Protein 3HEB (pdb70)

CATH classification: 3.40.50.2300

Secondary structure (DSSP, 8-state):
-EE-----HHHHHHHHHHHHHTT----B---SSHHHHHHHHH-TTSSSGGGTT-BEEEEE-S-----HHHHHHHHHHSTTTTTS-EEEEES---HHHHHHHHHTT-SEEEEPPSSHHHHHHHHHHHHHHHT----B---/-EE-----HHHHHHHHHHHHHTT----B---SSHHHHHHHHH-TT-SSGGGTT-BEEEEE-S-----HHHHHHHHHHSTTTTTS-EEEEES---HHHHHHHHHTT-SEEEEPPSSHHHHHHHHHHHHHHHT----B---

Radius of gyration: 18.05 Å; Cα contacts (8 Å, |Δi|>4): 580; chains: 2; bounding box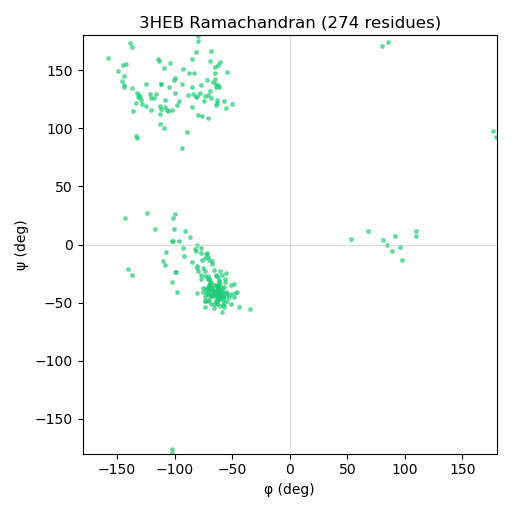: 37×51×36 Å

B-factor: mean 20.27, std 7.54, range [1.27, 57.19]

Nearest PDB structures (foldseek):
  3heb-assembly1_B  TM=1.002E+00  e=4.263E-26  Rhodospirillum rubrum ATCC 11170
  1jlk-assembly1_B  TM=8.636E-01  e=5.261E-10  Synechocystis sp. PCC 6803
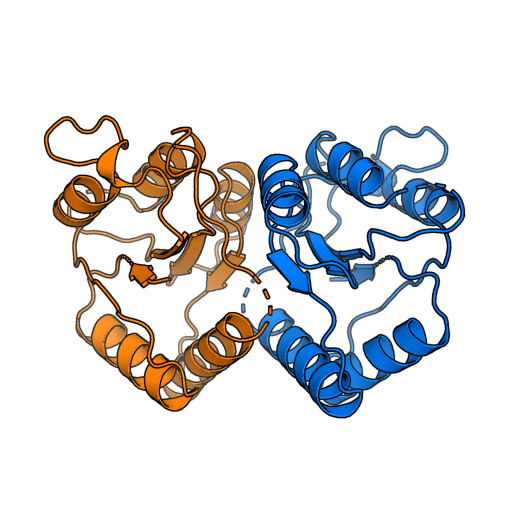  1k68-assembly1_B  TM=8.516E-01  e=4.374E-10  Tolypothrix sp. PCC 7601
  6xvu-assembly2_C  TM=8.036E-01  e=3.636E-10  Deinococcus radiodurans R1 = ATCC 13939 = DSM 20539
  3fgz-assembly2_B  TM=7.606E-01  e=1.354E-05  Escherichia coli K-12

Sequence (278 aa):
VTIVIEDDLGHARLIEKNIRRAGVNNEIIAFTDGTSALNYLFGDDKSGRVSAGRAQLVLLDLNLPDTGIDILKLVKENPHTRRSPVVILTTTDDQREIQRCYDLGANVYITKPVNYENFANAIRQLGLFFSVQVPETEGVTIVIEDDLGHARLIEKNIRRAGVNNEIIAFTDGTSALNYLFGDDKSGRVSAGRAQLVLLDLNLPDTGIDILKLVKENPHTRRSPVVILTTTDDQREIQRCYDLGANVYITKPVNYENFANAIRQLGLFFSVQVPETEG

InterPro domains:
  IPR001789 Signal transduction response regulator, receiver domain [PF00072] (10-132)
  IPR001789 Signal transduction response regulator, receiver domain [PS50110] (9-136)
  IPR001789 Signal transduction response regulator, receiver domain [SM00448] (8-132)
  IPR011006 CheY-like superfamily [SSF52172] (6-135)
  IPR052893 Two-component system response regulator [PTHR44520] (1-146)

Structure (mmCIF, N/CA/C/O backbone):
data_3HEB
#
_entry.id   3HEB
#
_cell.length_a   40.121
_cell.length_b   75.071
_cell.length_c   48.571
_cell.angle_alpha   90.00
_cell.angle_beta   96.41
_cell.angle_gamma   90.00
#
_symmetry.space_group_name_H-M   'P 1 21 1'
#
loop_
_entity.id
_entity.type
_entity.pdbx_description
1 polymer 'Response regulator receiver domain protein (CheY)'
2 non-polymer 'PHOSPHATE ION'
3 water water
#
loop_
_atom_site.group_PDB
_atom_site.id
_atom_site.type_symbol
_atom_site.label_atom_id
_atom_site.label_alt_id
_atom_site.label_comp_id
_atom_site.label_asym_id
_atom_site.label_entity_id
_atom_site.label_seq_id
_atom_site.pdbx_PDB_ins_code
_atom_site.Cartn_x
_atom_site.Cartn_y
_atom_site.Cartn_z
_atom_site.occupancy
_atom_site.B_iso_or_equiv
_atom_site.auth_seq_id
_atom_site.auth_comp_id
_atom_site.auth_asym_id
_atom_site.auth_atom_id
_atom_site.pdbx_PDB_model_num
ATOM 1 N N . VAL A 1 5 ? 11.117 25.180 30.220 1.00 17.60 8 VAL A N 1
ATOM 2 C CA . VAL A 1 5 ? 12.532 25.420 30.642 1.00 16.62 8 VAL A CA 1
ATOM 3 C C . VAL A 1 5 ? 12.982 26.828 30.249 1.00 17.27 8 VAL A C 1
ATOM 4 O O . VAL A 1 5 ? 12.970 27.200 29.074 1.00 18.09 8 VAL A O 1
ATOM 8 N N . THR A 1 6 ? 13.374 27.615 31.241 1.00 17.11 9 THR A N 1
ATOM 9 C CA . THR A 1 6 ? 13.807 28.983 30.996 1.00 17.82 9 THR A CA 1
ATOM 10 C C . THR A 1 6 ? 15.322 29.140 31.096 1.00 17.10 9 THR A C 1
ATOM 11 O O . THR A 1 6 ? 15.955 28.618 32.023 1.00 17.24 9 THR A O 1
ATOM 15 N N . ILE A 1 7 ? 15.902 29.854 30.140 1.00 12.71 10 ILE A N 1
ATOM 16 C CA . ILE A 1 7 ? 17.335 30.115 30.165 1.00 13.11 10 ILE A CA 1
A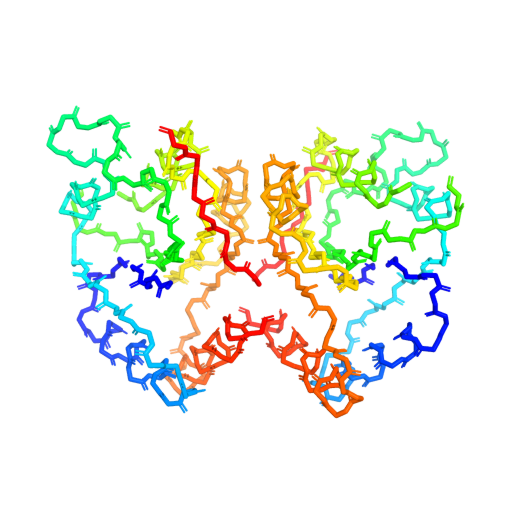TOM 17 C C . ILE A 1 7 ? 17.518 31.504 30.763 1.00 11.88 10 ILE A C 1
ATOM 18 O O . ILE A 1 7 ? 16.981 32.478 30.238 1.00 11.97 10 ILE A O 1
ATOM 23 N N . VAL A 1 8 ? 18.237 31.589 31.879 1.00 10.01 11 VAL A N 1
ATOM 24 C CA . VAL A 1 8 ? 18.477 32.873 32.524 1.00 10.95 11 VAL A CA 1
ATOM 25 C C . VAL A 1 8 ? 19.894 33.323 32.198 1.00 11.86 11 VAL A C 1
ATOM 26 O O . VAL A 1 8 ? 20.860 32.738 32.680 1.00 14.28 11 VAL A O 1
ATOM 38 N N . ILE A 1 10 ? 22.842 35.840 32.615 1.00 14.90 13 ILE A N 1
ATOM 39 C CA . ILE A 1 10 ? 23.396 36.886 33.474 1.00 15.07 13 ILE A CA 1
ATOM 40 C C . ILE A 1 10 ? 24.713 37.372 32.846 1.00 16.68 13 ILE A C 1
ATOM 41 O O . ILE A 1 10 ? 25.794 36.819 33.078 1.00 16.95 13 ILE A O 1
ATOM 46 N N . GLU A 1 11 ? 24.601 38.411 32.033 1.00 18.21 14 GLU A N 1
ATOM 47 C CA . GLU A 1 11 ? 25.740 38.969 31.324 1.00 17.78 14 GLU A CA 1
ATOM 48 C C . GLU A 1 11 ? 25.562 40.482 31.262 1.00 17.98 14 GLU A C 1
ATOM 49 O O . GLU A 1 11 ? 24.471 40.962 30.972 1.00 18.98 14 GLU A O 1
ATOM 55 N N . ASP A 1 12 ? 26.628 41.227 31.540 1.00 19.97 15 ASP A N 1
ATOM 56 C CA . ASP A 1 12 ? 26.577 42.693 31.529 1.00 18.93 15 ASP A CA 1
ATOM 57 C C . ASP A 1 12 ? 27.127 43.284 30.239 1.00 18.96 15 ASP A C 1
ATOM 58 O O . ASP A 1 12 ? 26.803 44.421 29.896 1.00 19.30 15 ASP A O 1
ATOM 63 N N . ASP A 1 13 ? 27.982 42.533 29.546 1.00 18.14 16 ASP A N 1
ATOM 64 C CA . ASP A 1 13 ? 28.542 43.006 28.290 1.00 17.27 16 ASP A CA 1
ATOM 65 C C . ASP A 1 13 ? 27.434 42.857 27.272 1.00 18.41 16 ASP A C 1
ATOM 66 O O . ASP A 1 13 ? 27.055 41.744 26.915 1.00 18.61 16 ASP A O 1
ATOM 71 N N . LEU A 1 14 ? 26.907 43.983 26.811 1.00 17.94 17 LEU A N 1
ATOM 72 C CA . LEU A 1 14 ? 25.816 43.967 25.860 1.00 18.45 17 LEU A CA 1
ATOM 73 C C . LEU A 1 14 ? 26.209 43.351 24.539 1.00 18.36 17 LEU A C 1
ATOM 74 O O . LEU A 1 14 ? 25.370 42.802 23.820 1.00 19.70 17 LEU A O 1
ATOM 79 N N . GLY A 1 15 ? 27.487 43.435 24.213 1.00 17.66 18 GLY A N 1
ATOM 80 C CA . GLY A 1 15 ? 27.916 42.846 22.966 1.00 18.16 18 GLY A CA 1
ATOM 81 C C . GLY A 1 15 ? 27.885 41.331 23.043 1.00 17.91 18 GLY A C 1
ATOM 82 O O . GLY A 1 15 ? 27.440 40.668 22.114 1.00 20.72 18 GLY A O 1
ATOM 83 N N . HIS A 1 16 ? 28.353 40.779 24.157 1.00 17.06 19 HIS A N 1
ATOM 84 C CA . HIS A 1 16 ? 28.352 39.337 24.337 1.00 14.73 19 HIS A CA 1
ATOM 85 C C . HIS A 1 16 ? 26.937 38.843 24.553 1.00 14.93 19 HIS A C 1
ATOM 86 O O . HIS A 1 16 ? 26.563 37.772 24.070 1.00 15.12 19 HIS A O 1
ATOM 93 N N . ALA A 1 17 ? 26.143 39.626 25.272 1.00 13.97 20 ALA A N 1
ATOM 94 C CA . ALA A 1 17 ? 24.769 39.234 25.534 1.00 14.45 20 ALA A CA 1
ATOM 95 C C . ALA A 1 17 ? 23.996 39.035 24.237 1.00 14.39 20 ALA A C 1
ATOM 96 O O . ALA A 1 17 ? 23.210 38.103 24.125 1.00 15.24 20 ALA A O 1
ATOM 98 N N . ARG A 1 18 ? 24.221 39.906 23.258 1.00 15.53 21 ARG A N 1
ATOM 99 C CA . ARG A 1 18 ? 23.522 39.797 21.986 1.00 17.50 21 ARG A CA 1
ATOM 100 C C . ARG A 1 18 ? 24.111 38.686 21.122 1.00 17.80 21 ARG A C 1
ATOM 101 O O . ARG A 1 18 ? 23.417 38.108 20.293 1.00 18.42 21 ARG A O 1
ATOM 109 N N . LEU A 1 19 ? 25.387 38.375 21.321 1.00 17.29 22 LEU A N 1
ATOM 110 C CA . LEU A 1 19 ? 26.019 37.297 20.561 1.00 18.21 22 LEU A CA 1
ATOM 111 C C . LEU A 1 19 ? 25.558 35.933 21.092 1.00 17.76 22 LEU A C 1
ATOM 112 O O . LEU A 1 19 ? 25.297 35.004 20.322 1.00 18.41 22 LEU A O 1
ATOM 117 N N . ILE A 1 20 ? 25.464 35.830 22.415 1.00 15.64 23 ILE A N 1
ATOM 118 C CA . ILE A 1 20 ? 25.041 34.610 23.085 1.00 13.56 23 ILE A CA 1
ATOM 119 C C . ILE A 1 20 ? 23.609 34.271 22.696 1.00 15.45 23 ILE A C 1
ATOM 120 O O . ILE A 1 20 ? 23.302 33.144 22.311 1.00 16.03 23 ILE A O 1
ATOM 125 N N . GLU A 1 21 ? 22.738 35.270 22.782 1.00 16.67 24 GLU A N 1
ATOM 126 C CA . GLU A 1 21 ? 21.334 35.104 22.475 1.00 17.28 24 GLU A CA 1
ATOM 127 C C . GLU A 1 21 ? 21.048 34.665 21.049 1.00 17.74 24 GLU A C 1
ATOM 128 O O . GLU A 1 21 ? 20.240 33.771 20.831 1.00 19.38 24 GLU A O 1
ATOM 134 N N . LYS A 1 22 ? 21.693 35.287 20.071 1.00 18.16 25 LYS A N 1
ATOM 135 C CA . LYS A 1 22 ? 21.412 34.920 18.692 1.00 18.76 25 LYS A CA 1
ATOM 136 C C . LYS A 1 22 ? 22.000 33.584 18.312 1.00 18.25 25 LYS A C 1
ATOM 137 O O . LYS A 1 22 ? 21.485 32.906 17.432 1.00 20.26 25 LYS A O 1
ATOM 143 N N . ASN A 1 23 ? 23.074 33.188 18.975 1.00 17.35 26 ASN A N 1
ATOM 144 C CA . ASN A 1 23 ? 23.662 31.912 18.637 1.00 15.96 26 ASN A CA 1
ATOM 145 C C . ASN A 1 23 ? 22.911 30.772 19.293 1.00 15.43 26 ASN A C 1
ATOM 146 O O . ASN A 1 23 ? 22.982 29.633 18.840 1.00 14.12 26 ASN A O 1
ATOM 151 N N . ILE A 1 24 ? 22.166 31.080 20.346 1.00 14.99 27 ILE A N 1
ATOM 152 C CA . ILE A 1 24 ? 21.373 30.054 20.994 1.00 15.72 27 ILE A CA 1
ATOM 153 C C . ILE A 1 24 ? 20.206 29.770 20.046 1.00 16.86 27 ILE A C 1
ATOM 154 O O . ILE A 1 24 ? 19.783 28.617 19.888 1.00 16.14 27 ILE A O 1
ATOM 159 N N . ARG A 1 25 ? 19.692 30.830 19.423 1.00 15.66 28 ARG A N 1
ATOM 160 C CA . ARG A 1 25 ? 18.585 30.699 18.480 1.00 16.22 28 ARG A CA 1
ATOM 161 C C . ARG A 1 25 ? 19.121 30.009 17.251 1.00 17.52 28 ARG A C 1
ATOM 162 O O . ARG A 1 25 ? 18.441 29.194 16.640 1.00 18.19 28 ARG A O 1
ATOM 170 N N . ARG A 1 26 ? 20.357 30.344 16.899 1.00 19.70 29 ARG A N 1
ATOM 171 C CA . ARG A 1 26 ? 21.010 29.763 15.734 1.00 22.10 29 ARG A CA 1
ATOM 172 C C . ARG A 1 26 ? 21.021 28.245 15.866 1.00 20.89 29 ARG A C 1
ATOM 173 O O . ARG A 1 26 ? 20.940 27.530 14.874 1.00 23.15 29 ARG A O 1
ATOM 181 N N . ALA A 1 27 ? 21.113 27.767 17.101 1.00 18.98 30 ALA A N 1
ATOM 182 C CA . ALA A 1 27 ? 21.154 26.338 17.382 1.00 18.06 30 ALA A CA 1
ATOM 183 C C . ALA A 1 27 ? 19.768 25.693 17.369 1.00 18.11 30 ALA A C 1
ATOM 184 O O . ALA A 1 27 ? 19.635 24.485 17.577 1.00 18.67 30 ALA A O 1
ATOM 186 N N . GLY A 1 28 ? 18.741 26.497 17.122 1.00 17.41 31 GLY A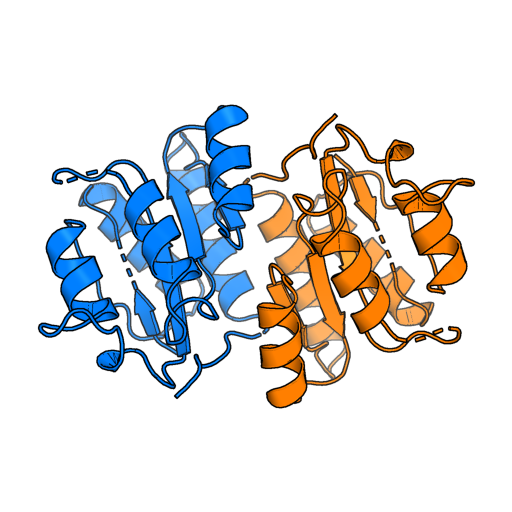 N 1
ATOM 187 C CA . GLY A 1 28 ? 17.391 25.969 17.079 1.00 17.59 31 GLY A CA 1
ATOM 188 C C . GLY A 1 28 ? 16.679 26.012 18.417 1.00 19.45 31 GLY A C 1
ATOM 189 O O . GLY A 1 28 ? 15.580 25.470 18.558 1.00 18.67 31 GLY A O 1
ATOM 190 N N . VAL A 1 29 ? 17.294 26.648 19.410 1.00 19.51 32 VAL A N 1
ATOM 191 C CA . VAL A 1 29 ? 16.676 26.735 20.724 1.00 19.68 32 VAL A CA 1
ATOM 192 C C . VAL A 1 29 ? 15.723 27.915 20.774 1.00 18.79 32 VAL A C 1
ATOM 193 O O . VAL A 1 29 ? 16.135 29.058 20.625 1.00 19.62 32 VAL A O 1
ATOM 197 N N . ASN A 1 30 ? 14.444 27.626 20.998 1.00 19.85 33 ASN A N 1
ATOM 198 C CA . ASN A 1 30 ? 13.411 28.660 21.067 1.00 21.37 33 ASN A CA 1
ATOM 199 C C . ASN A 1 30 ? 12.978 28.992 22.492 1.00 21.17 33 ASN A C 1
ATOM 200 O O . ASN A 1 30 ? 12.074 29.806 22.695 1.00 21.47 33 ASN A O 1
ATOM 205 N N . ASN A 1 31 ? 13.617 28.371 23.479 1.00 20.47 34 ASN A N 1
ATOM 206 C CA . ASN A 1 31 ? 13.273 28.607 24.877 1.00 21.14 34 ASN A CA 1
ATOM 207 C C . ASN A 1 31 ? 13.318 30.077 25.293 1.00 21.88 34 ASN A C 1
ATOM 208 O O . ASN A 1 31 ? 14.103 30.873 24.771 1.00 20.16 34 ASN A O 1
ATOM 213 N N . GLU A 1 32 ? 12.451 30.428 26.238 1.00 22.30 35 GLU A N 1
ATOM 214 C CA . GLU A 1 32 ? 12.399 31.782 26.756 1.00 23.03 35 GLU A CA 1
ATOM 215 C C . GLU A 1 32 ? 13.747 32.085 27.397 1.00 22.74 35 GLU A C 1
ATOM 216 O O . GLU A 1 32 ? 14.307 31.252 28.111 1.00 20.71 35 GLU A O 1
ATOM 222 N N . ILE A 1 33 ? 14.272 33.273 27.122 1.00 21.23 36 ILE A N 1
ATOM 223 C CA . ILE A 1 33 ? 15.534 33.698 27.695 1.00 19.77 36 ILE A CA 1
ATOM 224 C C . ILE A 1 33 ? 15.279 35.016 28.387 1.00 20.33 36 ILE A C 1
ATOM 225 O O . ILE A 1 33 ? 14.862 35.980 27.743 1.00 19.39 36 ILE A O 1
ATOM 230 N N . ILE A 1 34 ? 15.502 35.054 29.697 1.00 20.40 37 ILE A N 1
ATOM 231 C CA . ILE A 1 34 ? 15.326 36.285 30.449 1.00 20.59 37 ILE A CA 1
ATOM 232 C C . ILE A 1 34 ? 16.740 36.749 30.815 1.00 20.12 37 ILE A C 1
ATOM 233 O O . ILE A 1 34 ? 17.496 36.035 31.485 1.00 19.25 37 ILE A O 1
ATOM 238 N N . ALA A 1 35 ? 17.094 37.937 30.327 1.00 18.16 38 ALA A N 1
ATOM 239 C CA . ALA A 1 35 ? 18.421 38.512 30.526 1.00 16.94 38 ALA A CA 1
ATOM 240 C C . ALA A 1 35 ? 18.539 39.558 31.633 1.00 15.65 38 ALA A C 1
ATOM 241 O O . ALA A 1 35 ? 17.641 40.368 31.844 1.00 14.96 38 ALA A O 1
ATOM 243 N N . PHE A 1 36 ? 19.666 39.532 32.334 1.00 14.73 39 PHE A N 1
ATOM 244 C CA . PHE A 1 36 ? 19.940 40.489 33.398 1.00 15.92 39 PHE A CA 1
ATOM 245 C C . PHE A 1 36 ? 21.352 41.012 33.169 1.00 17.14 39 PHE A C 1
ATOM 246 O O . PHE A 1 36 ? 22.283 40.224 32.980 1.00 17.88 39 PHE A O 1
ATOM 254 N N . THR A 1 37 ? 21.517 42.333 33.177 1.00 17.62 40 THR A N 1
ATOM 255 C CA . THR A 1 37 ? 22.833 42.915 32.958 1.00 19.28 40 THR A CA 1
ATOM 256 C C . THR A 1 37 ? 23.575 43.251 34.246 1.00 19.17 40 THR A C 1
ATOM 257 O O . THR A 1 37 ? 24.673 43.800 34.206 1.00 21.11 40 THR A O 1
ATOM 261 N N . ASP A 1 38 ? 22.969 42.926 35.382 1.00 19.94 41 ASP A N 1
ATOM 262 C CA . ASP A 1 38 ? 23.595 43.149 36.687 1.00 21.32 41 ASP A CA 1
ATOM 263 C C . ASP A 1 38 ? 23.186 41.997 37.599 1.00 20.42 41 ASP A C 1
ATOM 264 O O . ASP A 1 38 ? 22.141 41.384 37.393 1.00 19.81 41 ASP A O 1
ATOM 269 N N . GLY A 1 39 ? 24.014 41.707 38.599 1.00 20.16 42 GLY A N 1
ATOM 270 C CA . GLY A 1 39 ? 23.726 40.612 39.510 1.00 19.59 42 GLY A CA 1
ATOM 271 C C . GLY A 1 39 ? 22.568 40.823 40.465 1.00 19.75 42 GLY A C 1
ATOM 272 O O . GLY A 1 39 ? 21.916 39.857 40.867 1.00 20.69 42 GLY A O 1
ATOM 273 N N . THR A 1 40 ? 22.318 42.078 40.837 1.00 19.06 43 THR A N 1
ATOM 274 C CA . THR A 1 40 ? 21.244 42.435 41.765 1.00 17.39 43 THR A CA 1
ATOM 275 C C . THR A 1 40 ? 19.877 41.992 41.269 1.00 16.67 43 THR A C 1
ATOM 276 O O . THR A 1 40 ? 19.167 41.244 41.939 1.00 16.76 43 THR A O 1
ATOM 280 N N . SER A 1 41 ? 19.509 42.473 40.089 1.00 17.00 44 SER A N 1
ATOM 281 C CA . SER A 1 41 ? 18.230 42.137 39.493 1.00 15.98 44 SER A CA 1
ATOM 282 C C . SER A 1 41 ? 18.157 40.643 39.231 1.00 16.06 44 SER A C 1
ATOM 283 O O . SER A 1 41 ? 17.091 40.040 39.357 1.00 16.62 44 SER A O 1
ATOM 286 N N . ALA A 1 42 ? 19.296 40.051 38.870 1.00 15.94 45 ALA A N 1
ATOM 287 C CA . ALA A 1 42 ? 19.358 38.618 38.592 1.00 15.31 45 ALA A CA 1
ATOM 288 C C . ALA A 1 42 ? 19.034 37.831 39.860 1.00 14.34 45 ALA A C 1
ATOM 289 O O . ALA A 1 42 ? 18.264 36.873 39.817 1.00 14.61 45 ALA A O 1
ATOM 291 N N . LEU A 1 43 ? 19.614 38.235 40.985 1.00 13.90 46 LEU A N 1
ATOM 292 C CA . LEU A 1 43 ? 19.340 37.563 42.248 1.00 15.98 46 LEU A CA 1
ATOM 293 C C . LEU A 1 43 ? 17.895 37.848 42.664 1.00 18.02 46 LEU A C 1
ATOM 294 O O . LEU A 1 43 ? 17.237 37.008 43.277 1.00 18.71 46 LEU A O 1
ATOM 299 N N . ASN A 1 44 ? 17.407 39.040 42.329 1.00 19.05 47 ASN A N 1
ATOM 300 C CA . ASN A 1 44 ? 16.031 39.416 42.648 1.00 20.59 47 ASN A CA 1
ATOM 301 C C . ASN A 1 44 ? 15.041 38.421 42.037 1.00 19.91 47 ASN A C 1
ATOM 302 O O . ASN A 1 44 ? 14.146 37.909 42.712 1.00 18.75 47 ASN A O 1
ATOM 307 N N . TYR A 1 45 ? 15.216 38.164 40.745 1.00 18.71 48 TYR A N 1
ATOM 308 C CA . TYR A 1 45 ? 14.364 37.244 40.003 1.00 17.40 48 TYR A CA 1
ATOM 309 C C . TYR A 1 45 ? 14.434 35.823 40.556 1.00 16.76 48 TYR A C 1
ATOM 310 O O . TYR A 1 45 ? 13.417 35.159 40.739 1.00 15.18 48 TYR A O 1
ATOM 319 N N . LEU A 1 46 ? 15.654 35.371 40.821 1.00 17.77 49 LEU A N 1
ATOM 320 C CA . LEU A 1 46 ? 15.910 34.031 41.326 1.00 18.13 49 LEU A CA 1
ATOM 321 C C . LEU A 1 46 ? 15.463 33.773 42.762 1.00 19.34 49 LEU A C 1
ATOM 322 O O . LEU A 1 46 ? 14.987 32.681 43.081 1.00 17.52 49 LEU A O 1
ATOM 327 N N . PHE A 1 47 ? 15.623 34.767 43.630 1.00 20.64 50 PHE A N 1
ATOM 328 C CA . PHE A 1 47 ? 15.264 34.598 45.031 1.00 23.61 50 PHE A CA 1
ATOM 329 C C . PHE A 1 47 ? 14.018 35.350 45.488 1.00 25.99 50 PHE A C 1
ATOM 330 O O . PHE A 1 47 ? 13.439 35.023 46.527 1.00 26.05 50 PHE A O 1
ATOM 338 N N . GLY A 1 48 ? 13.601 36.344 44.710 1.00 29.24 51 GLY A N 1
ATOM 339 C CA . GLY A 1 48 ? 12.420 37.112 45.066 1.00 30.12 51 GLY A CA 1
ATOM 340 C C . GLY A 1 48 ? 12.735 38.242 46.025 1.00 31.07 51 GLY A C 1
ATOM 341 O O . GLY A 1 48 ? 13.864 38.366 46.502 1.00 30.25 51 GLY A O 1
ATOM 342 N N . ASP A 1 49 ? 11.733 39.061 46.317 1.00 32.88 52 ASP A N 1
ATOM 343 C CA . ASP A 1 49 ? 11.903 40.194 47.212 1.00 34.53 52 ASP A CA 1
ATOM 344 C C . ASP A 1 49 ? 12.147 39.749 48.641 1.00 35.08 52 ASP A C 1
ATOM 345 O O . ASP A 1 49 ? 12.856 40.419 49.390 1.00 36.18 52 ASP A O 1
ATOM 350 N N . ASP A 1 50 ? 11.556 38.622 49.021 1.00 35.54 53 ASP A N 1
ATOM 351 C CA . ASP A 1 50 ? 11.741 38.102 50.368 1.00 35.50 53 ASP A CA 1
ATOM 352 C C . ASP A 1 50 ? 13.118 37.452 50.486 1.00 34.54 53 ASP A C 1
ATOM 353 O O . ASP A 1 50 ? 13.590 37.176 51.588 1.00 33.51 53 ASP A O 1
ATOM 358 N N . LYS A 1 51 ? 13.749 37.225 49.336 1.00 34.21 54 LYS A N 1
ATOM 359 C CA . LYS A 1 51 ? 15.085 36.621 49.243 1.00 34.22 54 LYS A CA 1
ATOM 360 C C . LYS A 1 51 ? 15.173 35.152 49.658 1.00 32.43 54 LYS A C 1
ATOM 361 O O . LYS A 1 51 ? 16.272 34.615 49.806 1.00 32.98 54 LYS A O 1
ATOM 367 N N . SER A 1 52 ? 14.021 34.505 49.820 1.00 30.53 55 SER A N 1
ATOM 368 C CA . SER A 1 52 ? 13.953 33.099 50.224 1.00 27.81 55 SER A CA 1
ATOM 369 C C . SER A 1 52 ? 14.175 32.120 49.063 1.00 27.40 55 SER A C 1
ATOM 370 O O . SER A 1 52 ? 14.464 30.941 49.286 1.00 25.87 55 SER A O 1
ATOM 373 N N . GLY A 1 53 ? 14.022 32.607 47.833 1.00 26.25 56 GLY A N 1
ATOM 374 C CA . GLY A 1 53 ? 14.205 31.755 46.673 1.00 23.88 56 GLY A CA 1
ATOM 375 C C . GLY A 1 53 ? 12.949 30.976 46.327 1.00 24.38 56 GLY A C 1
ATOM 376 O O . GLY A 1 53 ? 12.922 30.218 45.357 1.00 23.24 56 GLY A O 1
ATOM 377 N N . ARG A 1 54 ? 11.893 31.171 47.106 1.00 23.98 57 ARG A N 1
ATOM 378 C CA . ARG A 1 54 ? 10.657 30.449 46.860 1.00 24.68 57 ARG A CA 1
ATOM 379 C C . ARG A 1 54 ? 10.069 30.688 45.482 1.00 23.71 57 ARG A C 1
ATOM 380 O O . ARG A 1 54 ? 9.361 29.841 44.954 1.00 25.71 57 ARG A O 1
ATOM 388 N N . VAL A 1 55 ? 10.373 31.833 44.890 1.00 23.88 58 VAL A N 1
ATOM 389 C CA . VAL A 1 55 ? 9.891 32.138 43.549 1.00 23.33 58 VAL A CA 1
ATOM 390 C C . VAL A 1 55 ? 10.443 31.118 42.559 1.00 23.36 58 VAL A C 1
ATOM 391 O O . VAL A 1 55 ? 9.822 30.839 41.535 1.00 25.05 58 VAL A O 1
ATOM 395 N N . SER A 1 56 ? 11.610 30.563 42.879 1.00 22.78 59 SER A N 1
ATOM 396 C CA . SER A 1 56 ? 12.269 29.579 42.027 1.00 21.63 59 SER A CA 1
ATOM 397 C C . SER A 1 56 ? 11.800 28.139 42.231 1.00 20.29 59 SER A C 1
ATOM 398 O O . SER A 1 56 ? 12.082 27.277 41.396 1.00 18.53 59 SER A O 1
ATOM 401 N N . ALA A 1 57 ? 11.105 27.878 43.339 1.00 17.63 60 ALA A N 1
ATOM 402 C CA . ALA A 1 57 ? 10.598 26.541 43.651 1.00 16.08 60 ALA A CA 1
ATOM 403 C C . ALA A 1 57 ? 9.825 25.884 42.506 1.00 16.64 60 ALA A C 1
ATOM 404 O O . ALA A 1 57 ? 8.804 26.405 42.032 1.00 16.45 60 ALA A O 1
ATOM 406 N N . GLY A 1 58 ? 10.308 24.731 42.060 1.00 17.38 61 GLY A N 1
ATOM 407 C CA . GLY A 1 58 ? 9.640 24.021 40.980 1.00 16.95 61 GLY A CA 1
ATOM 408 C C . GLY A 1 58 ? 9.955 24.528 39.584 1.00 17.55 61 GLY A C 1
ATOM 409 O O . GLY A 1 58 ? 9.381 24.054 38.600 1.00 18.88 61 GLY A O 1
ATOM 410 N N . ARG A 1 59 ? 10.856 25.497 39.484 1.00 16.01 62 ARG A N 1
ATOM 411 C CA . ARG A 1 59 ? 11.225 26.029 38.183 1.00 16.11 62 ARG A CA 1
ATOM 412 C C . ARG A 1 59 ? 12.276 25.163 37.503 1.00 15.42 62 ARG A C 1
ATOM 413 O O . ARG A 1 59 ? 13.135 24.554 38.156 1.00 13.99 62 ARG A O 1
ATOM 421 N N . ALA A 1 60 ? 12.198 25.120 36.181 1.00 12.21 63 ALA A N 1
ATOM 422 C CA . ALA A 1 60 ? 13.148 24.370 35.386 1.00 14.45 63 ALA A CA 1
ATOM 423 C C . ALA A 1 60 ? 13.889 25.459 34.637 1.00 13.58 63 ALA A C 1
ATOM 424 O O . ALA A 1 60 ? 13.363 26.021 33.682 1.00 15.29 63 ALA A O 1
ATOM 426 N N . GLN A 1 61 ? 15.107 25.760 35.074 1.00 14.85 64 GLN A N 1
ATOM 427 C CA . GLN A 1 61 ? 15.891 26.826 34.459 1.00 15.53 64 GLN A CA 1
ATOM 428 C C . GLN A 1 61 ? 17.388 26.539 34.394 1.00 15.37 64 GLN A C 1
ATOM 429 O O . GLN A 1 61 ? 17.948 25.910 35.282 1.00 14.22 64 GLN A O 1
ATOM 435 N N . LEU A 1 62 ? 18.023 27.008 33.325 1.00 17.78 65 LEU A N 1
ATOM 436 C CA . LEU A 1 62 ? 19.464 26.858 33.144 1.00 17.90 65 LEU A CA 1
ATOM 437 C C . LEU A 1 62 ? 19.988 28.286 33.262 1.00 18.64 65 LEU A C 1
ATOM 438 O O . LEU A 1 62 ? 19.385 29.213 32.723 1.00 16.43 65 LEU A O 1
ATOM 443 N N . VAL A 1 63 ? 21.101 28.474 33.963 1.00 18.89 66 VAL A N 1
ATOM 444 C CA . VAL A 1 63 ? 21.640 29.815 34.105 1.00 19.60 66 VAL A CA 1
ATOM 445 C C . VAL A 1 63 ? 23.027 30.004 33.510 1.00 18.84 66 VAL A C 1
ATOM 446 O O . VAL A 1 63 ? 23.960 29.248 33.805 1.00 17.72 66 VAL A O 1
ATOM 450 N N . LEU A 1 64 ? 23.136 31.006 32.641 1.00 17.96 67 LEU A N 1
ATOM 451 C CA . LEU A 1 64 ? 24.405 31.369 32.024 1.00 18.46 67 LEU A CA 1
ATOM 452 C C . LEU A 1 64 ? 24.917 32.498 32.892 1.00 16.55 67 LEU A C 1
ATOM 453 O O . LEU A 1 64 ? 24.231 33.501 33.077 1.00 17.46 67 LEU A O 1
ATOM 458 N N . LEU A 1 65 ? 26.117 32.341 33.424 1.00 16.44 68 LEU A N 1
ATOM 459 C CA . LEU A 1 65 ? 26.656 33.356 34.310 1.00 15.38 68 LEU A CA 1
ATOM 460 C C . LEU A 1 65 ? 28.076 33.791 33.996 1.00 15.79 68 LEU A C 1
ATOM 461 O O . LEU A 1 65 ? 28.983 32.969 33.871 1.00 14.33 68 LEU A O 1
ATOM 466 N N . ASP A 1 66 ? 28.245 35.101 33.851 1.00 17.25 69 ASP A N 1
ATOM 467 C CA . ASP A 1 66 ? 29.548 35.693 33.613 1.00 18.53 69 ASP A CA 1
ATOM 468 C C . ASP A 1 66 ? 29.983 36.047 35.023 1.00 19.38 69 ASP A C 1
ATOM 469 O O . ASP A 1 66 ? 29.161 36.509 35.810 1.00 21.23 69 ASP A O 1
ATOM 474 N N . LEU A 1 67 ? 31.249 35.812 35.356 1.00 19.77 70 LEU A N 1
ATOM 475 C CA . LEU A 1 67 ? 31.749 36.102 36.700 1.00 18.69 70 LEU A CA 1
ATOM 476 C C . LEU A 1 67 ? 32.049 37.582 36.871 1.00 21.17 70 LEU A C 1
ATOM 477 O O . LEU A 1 67 ? 32.066 38.101 37.996 1.00 20.74 70 LEU A O 1
ATOM 482 N N . ASN A 1 68 ? 32.277 38.257 35.747 1.00 22.94 71 ASN A N 1
ATOM 483 C CA . ASN A 1 68 ? 32.613 39.675 35.758 1.00 24.80 71 ASN A CA 1
ATOM 484 C C . ASN A 1 68 ? 31.410 40.600 35.593 1.00 24.87 71 ASN A C 1
ATOM 485 O O . ASN A 1 68 ? 31.112 41.082 34.494 1.00 26.43 71 ASN A O 1
ATOM 490 N N . LEU A 1 69 ? 30.728 40.846 36.707 1.00 23.98 72 LEU A N 1
ATOM 491 C CA . LEU A 1 69 ? 29.561 41.711 36.730 1.00 22.52 72 LEU A CA 1
ATOM 492 C C . LEU A 1 69 ? 29.926 43.066 37.330 1.00 22.90 72 LEU A C 1
ATOM 493 O O . LEU A 1 69 ? 30.890 43.173 38.091 1.00 23.97 72 LEU A O 1
ATOM 498 N N . PRO A 1 70 ? 29.156 44.118 36.998 1.00 21.88 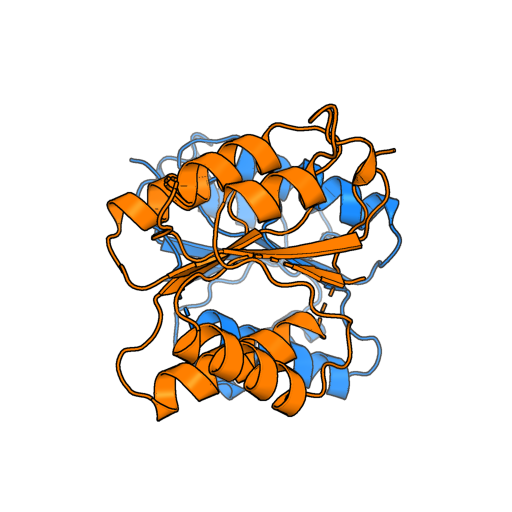73 PRO A N 1
ATOM 499 C CA . PRO A 1 70 ? 29.377 45.483 37.478 1.00 21.92 73 PRO A CA 1
ATOM 500 C C . PRO A 1 70 ? 29.076 45.791 38.944 1.00 21.57 73 PRO A C 1
ATOM 501 O O . PRO A 1 70 ? 29.704 46.673 39.536 1.00 23.21 73 PRO A O 1
ATOM 505 N N . ASP A 1 71 ? 28.129 45.076 39.533 1.00 20.04 74 ASP A N 1
ATOM 506 C CA . ASP A 1 71 ? 27.757 45.341 40.913 1.00 18.92 74 ASP A CA 1
ATOM 507 C C . ASP A 1 71 ? 28.218 44.287 41.906 1.00 19.71 74 ASP A C 1
ATOM 508 O O . ASP A 1 71 ? 28.144 44.503 43.119 1.00 20.52 74 ASP A O 1
ATOM 521 N N . THR A 1 73 ? 30.313 39.957 41.940 1.00 18.71 76 THR A N 1
ATOM 522 C CA . THR A 1 73 ? 31.029 38.948 41.179 1.00 19.44 76 THR A CA 1
ATOM 523 C C . THR A 1 73 ? 30.084 37.773 41.042 1.00 18.29 76 THR A C 1
ATOM 524 O O . THR A 1 73 ? 29.386 37.418 41.988 1.00 19.04 76 THR A O 1
ATOM 528 N N . GLY A 1 74 ? 30.053 37.183 39.855 1.00 17.09 77 GLY A N 1
ATOM 529 C CA . GLY A 1 74 ? 29.178 36.057 39.619 1.00 16.19 77 GLY A CA 1
ATOM 530 C C . GLY A 1 74 ? 29.449 34.856 40.507 1.00 17.68 77 GLY A C 1
ATOM 531 O O . GLY A 1 74 ? 28.558 34.018 40.699 1.00 17.10 77 GLY A O 1
ATOM 532 N N . ILE A 1 75 ? 30.658 34.743 41.047 1.00 17.17 78 ILE A N 1
ATOM 533 C CA . ILE A 1 75 ? 30.951 33.604 41.907 1.00 19.83 78 ILE A CA 1
ATOM 534 C C . ILE A 1 75 ? 30.004 33.594 43.103 1.00 20.07 78 ILE A C 1
ATOM 535 O O . ILE A 1 75 ? 29.519 32.543 43.512 1.00 19.20 78 ILE A O 1
ATOM 540 N N . ASP A 1 76 ? 29.720 34.768 43.652 1.00 19.61 79 ASP A N 1
ATOM 541 C CA . ASP A 1 76 ? 28.819 34.825 44.790 1.00 19.47 79 ASP A CA 1
ATOM 542 C C . ASP A 1 76 ? 27.375 34.519 44.406 1.00 18.55 79 ASP A C 1
ATOM 543 O O . ASP A 1 76 ? 26.598 34.039 45.229 1.00 20.28 79 ASP A O 1
ATOM 548 N N . ILE A 1 77 ? 27.014 34.785 43.155 1.00 16.38 80 ILE A N 1
ATOM 549 C CA . ILE A 1 77 ? 25.669 34.473 42.696 1.00 15.01 80 ILE A CA 1
ATOM 550 C C . ILE A 1 77 ? 25.593 32.943 42.692 1.00 15.01 80 ILE A C 1
ATOM 551 O O . ILE A 1 77 ? 24.619 32.358 43.157 1.00 15.25 80 ILE A O 1
ATOM 556 N N . LEU A 1 78 ? 26.653 32.317 42.185 1.00 16.15 81 LEU A N 1
ATOM 557 C CA . LEU A 1 78 ? 26.783 30.861 42.099 1.00 16.81 81 LEU A CA 1
ATOM 558 C C . LEU A 1 78 ? 26.658 30.245 43.487 1.00 17.19 81 LEU A C 1
ATOM 559 O O . LEU A 1 78 ? 25.927 29.276 43.682 1.00 17.07 81 LEU A O 1
ATOM 564 N N . LYS A 1 79 ? 27.389 30.809 44.447 1.00 18.09 82 LYS A N 1
ATOM 565 C CA . LYS A 1 79 ? 27.367 30.304 45.811 1.00 19.72 82 LYS A CA 1
ATOM 566 C C . LYS A 1 79 ? 25.963 30.333 46.386 1.00 19.13 82 LYS A C 1
ATOM 567 O O . LYS A 1 79 ? 25.529 29.377 47.022 1.00 20.88 82 LYS A O 1
ATOM 573 N N . LEU A 1 80 ? 25.256 31.435 46.156 1.00 18.13 83 LEU A N 1
ATOM 574 C CA . LEU A 1 80 ? 23.894 31.601 46.661 1.00 15.76 83 LEU A CA 1
ATOM 575 C C . LEU A 1 80 ? 22.891 30.669 46.004 1.00 14.44 83 LEU A C 1
ATOM 576 O O . LEU A 1 80 ? 21.986 30.165 46.662 1.00 14.74 83 LEU A O 1
ATOM 581 N N . VAL A 1 81 ? 23.054 30.452 44.702 1.00 14.30 84 VAL A N 1
ATOM 582 C CA . VAL A 1 81 ? 22.164 29.588 43.932 1.00 12.01 84 VAL A CA 1
ATOM 583 C C . VAL A 1 81 ? 22.298 28.125 44.322 1.00 12.15 84 VAL A C 1
ATOM 584 O O . VAL A 1 81 ? 21.294 27.415 44.428 1.00 11.25 84 VAL A O 1
ATOM 588 N N . LYS A 1 82 ? 23.539 27.689 44.537 1.00 12.06 85 LYS A N 1
ATOM 589 C CA . LYS A 1 82 ? 23.830 26.303 44.886 1.00 15.02 85 LYS A CA 1
ATOM 590 C C . LYS A 1 82 ? 23.668 25.931 46.352 1.00 17.41 85 LYS A C 1
ATOM 591 O O . LYS A 1 82 ? 23.815 24.761 46.713 1.00 19.35 85 LYS A O 1
ATOM 597 N N . GLU A 1 83 ? 23.362 26.917 47.191 1.00 19.29 86 GLU A N 1
ATOM 598 C CA . GLU A 1 83 ? 23.167 26.673 48.616 1.00 21.31 86 GLU A CA 1
ATOM 599 C C . GLU A 1 83 ? 21.688 26.640 49.002 1.00 21.83 86 GLU A C 1
ATOM 600 O O . GLU A 1 83 ? 21.303 25.910 49.901 1.00 23.05 86 GLU A O 1
ATOM 606 N N . ASN A 1 84 ? 20.869 27.422 48.307 1.00 23.08 87 ASN A N 1
ATOM 607 C CA . ASN A 1 84 ? 19.436 27.485 48.563 1.00 22.95 87 ASN A CA 1
ATOM 608 C C . ASN A 1 84 ? 18.645 26.372 47.865 1.00 23.27 87 ASN A C 1
ATOM 609 O O . ASN A 1 84 ? 18.781 26.150 46.664 1.00 22.00 87 ASN A O 1
ATOM 614 N N . PRO A 1 85 ? 17.791 25.664 48.620 1.00 23.02 88 PRO A N 1
ATOM 615 C CA . PRO A 1 85 ? 16.940 24.556 48.167 1.00 22.29 88 PRO A CA 1
ATOM 616 C C . PRO A 1 85 ? 16.154 24.705 46.863 1.00 23.44 88 PRO A C 1
ATOM 617 O O . PRO A 1 85 ? 16.055 23.747 46.087 1.00 23.38 88 PRO A O 1
ATOM 621 N N . HIS A 1 86 ? 15.583 25.882 46.613 1.00 22.12 89 HIS A N 1
ATOM 622 C CA . HIS A 1 86 ? 14.775 26.061 45.407 1.00 23.51 89 HIS A CA 1
ATOM 623 C C . HIS A 1 86 ? 15.504 26.561 44.165 1.00 22.15 89 HIS A C 1
ATOM 624 O O . HIS A 1 86 ? 14.858 26.925 43.182 1.00 23.15 89 HIS A O 1
ATOM 631 N N . THR A 1 87 ? 16.834 26.571 44.195 1.00 19.79 90 THR A N 1
ATOM 632 C CA . THR A 1 87 ? 17.609 27.035 43.046 1.00 18.27 90 THR A CA 1
ATOM 633 C C . THR A 1 87 ? 18.854 26.199 42.783 1.00 17.51 90 THR A C 1
ATOM 634 O O . THR A 1 87 ? 19.390 26.207 41.679 1.00 18.05 90 THR A O 1
ATOM 638 N N . ARG A 1 88 ? 19.318 25.482 43.797 1.00 16.17 91 ARG A N 1
ATOM 639 C CA . ARG A 1 88 ? 20.525 24.679 43.654 1.00 16.33 91 ARG A CA 1
ATOM 640 C C . ARG A 1 88 ? 20.470 23.585 42.601 1.00 15.08 91 ARG A C 1
ATOM 641 O O . ARG A 1 88 ? 21.477 23.286 41.967 1.00 13.67 91 ARG A O 1
ATOM 649 N N . ARG A 1 89 ? 19.303 22.986 42.410 1.00 15.36 92 ARG A N 1
ATOM 650 C CA . ARG A 1 89 ? 19.173 21.919 41.430 1.00 16.36 92 ARG A CA 1
ATOM 651 C C . ARG A 1 89 ? 19.262 22.471 40.010 1.00 16.36 92 ARG A C 1
ATOM 652 O O . ARG A 1 89 ? 19.366 21.714 39.046 1.00 17.70 92 ARG A O 1
ATOM 660 N N . SER A 1 90 ? 19.222 23.794 39.889 1.00 15.47 93 SER A N 1
ATOM 661 C CA . SER A 1 90 ? 19.304 24.445 38.595 1.00 12.32 93 SER A CA 1
ATOM 662 C C . SER A 1 90 ? 20.725 24.388 38.083 1.00 14.42 93 SER A C 1
ATOM 663 O O . SER A 1 90 ? 21.656 24.835 38.768 1.00 15.43 93 SER A O 1
ATOM 666 N N . PRO A 1 91 ? 20.924 23.818 36.881 1.00 14.27 94 PRO A N 1
ATOM 667 C CA . PRO A 1 91 ? 22.279 23.749 36.337 1.00 14.43 94 PRO A CA 1
ATOM 668 C C . PRO A 1 91 ? 22.821 25.152 36.085 1.00 13.42 94 PRO A C 1
ATOM 669 O O . PRO A 1 91 ? 22.111 26.032 35.600 1.00 14.60 94 PRO A O 1
ATOM 673 N N . VAL A 1 92 ? 24.079 25.360 36.432 1.00 12.62 95 VAL A N 1
ATOM 674 C CA . VAL A 1 92 ? 24.692 26.653 36.229 1.00 14.38 95 VAL A CA 1
ATOM 675 C C . VAL A 1 92 ? 25.883 26.489 35.314 1.00 12.95 95 VAL A C 1
ATOM 676 O O . VAL A 1 92 ? 26.765 25.680 35.579 1.00 10.82 95 VAL A O 1
ATOM 680 N N . VAL A 1 93 ? 25.899 27.263 34.235 1.00 12.31 96 VAL A N 1
ATOM 681 C CA . VAL A 1 93 ? 26.993 27.214 33.282 1.00 10.26 96 VAL A CA 1
ATOM 682 C C . VAL A 1 93 ? 27.734 28.534 33.363 1.00 10.10 96 VAL A C 1
ATOM 683 O O . VAL A 1 93 ? 27.196 29.585 33.013 1.00 8.88 96 VAL A O 1
ATOM 687 N N . ILE A 1 94 ? 28.965 28.486 33.859 1.00 9.36 97 ILE A N 1
ATOM 688 C CA . ILE A 1 94 ? 29.767 29.689 33.966 1.00 8.85 97 ILE A CA 1
ATOM 689 C C . ILE A 1 9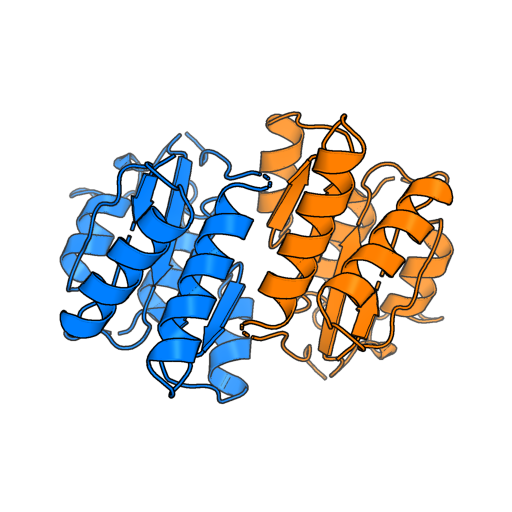4 ? 30.295 29.987 32.580 1.00 12.01 97 ILE A C 1
ATOM 690 O O . ILE A 1 94 ? 30.835 29.110 31.912 1.00 13.86 97 ILE A O 1
ATOM 695 N N . LEU A 1 95 ? 30.128 31.224 32.147 1.00 12.89 98 LEU A N 1
ATOM 696 C CA . LEU A 1 95 ? 30.590 31.634 30.837 1.00 14.10 98 LEU A CA 1
ATOM 697 C C . LEU A 1 95 ? 31.311 32.966 31.046 1.00 15.52 98 LEU A C 1
ATOM 698 O O . LEU A 1 95 ? 30.701 34.042 31.058 1.00 12.05 98 LEU A O 1
ATOM 703 N N . THR A 1 96 ? 32.623 32.884 31.228 1.00 17.69 99 THR A N 1
ATOM 704 C CA . THR A 1 96 ? 33.395 34.082 31.477 1.00 19.11 99 THR A CA 1
ATOM 705 C C . THR A 1 96 ? 34.723 34.119 30.733 1.00 19.40 99 THR A C 1
ATOM 706 O O . THR A 1 96 ? 35.142 33.141 30.114 1.00 19.22 99 THR A O 1
ATOM 710 N N . THR A 1 97 ? 35.386 35.264 30.827 1.00 20.32 100 THR A N 1
ATOM 711 C CA . THR A 1 97 ? 36.659 35.503 30.164 1.00 20.63 100 THR A CA 1
ATOM 712 C C . THR A 1 97 ? 37.860 34.749 30.732 1.00 22.41 100 THR A C 1
ATOM 713 O O . THR A 1 97 ? 38.608 34.126 29.989 1.00 22.39 100 THR A O 1
ATOM 717 N N . THR A 1 98 ? 38.044 34.790 32.046 1.00 24.81 101 THR A N 1
ATOM 718 C CA . THR A 1 98 ? 39.202 34.146 32.648 1.00 27.55 101 THR A CA 1
ATOM 719 C C . THR A 1 98 ? 39.299 32.647 32.435 1.00 29.03 101 THR A C 1
ATOM 720 O O . THR A 1 98 ? 38.293 31.974 32.187 1.00 30.38 101 THR A O 1
ATOM 724 N N . ASP A 1 99 ? 40.521 32.125 32.534 1.00 29.65 102 ASP A N 1
ATOM 725 C CA . ASP A 1 99 ? 40.752 30.700 32.355 1.00 31.49 102 ASP A CA 1
ATOM 726 C C . ASP A 1 99 ? 41.820 30.132 33.273 1.00 31.99 102 ASP A C 1
ATOM 727 O O . ASP A 1 99 ? 42.410 29.099 32.962 1.00 32.32 102 ASP A O 1
ATOM 732 N N . ASP A 1 100 ? 42.092 30.790 34.394 1.00 33.42 103 ASP A N 1
ATOM 733 C CA . ASP A 1 100 ? 43.101 30.257 35.298 1.00 35.01 103 ASP A CA 1
ATOM 734 C C . ASP A 1 100 ? 42.489 29.223 36.241 1.00 34.88 103 ASP A C 1
ATOM 735 O O . ASP A 1 100 ? 41.403 29.429 36.793 1.00 33.68 103 ASP A O 1
ATOM 740 N N . GLN A 1 101 ? 43.205 28.110 36.404 1.00 34.64 104 GLN A N 1
ATOM 741 C CA . GLN A 1 101 ? 42.791 26.988 37.245 1.00 35.29 104 GLN A CA 1
ATOM 742 C C . GLN A 1 101 ? 42.021 27.374 38.505 1.00 33.89 104 GLN A C 1
ATOM 743 O O . GLN A 1 101 ? 40.914 26.885 38.735 1.00 32.98 104 GLN A O 1
ATOM 749 N N . ARG A 1 102 ? 42.621 28.236 39.322 1.00 32.62 105 ARG A N 1
ATOM 750 C CA . ARG A 1 102 ? 42.020 28.663 40.582 1.00 32.14 105 ARG A CA 1
ATOM 751 C C . ARG A 1 102 ? 40.558 29.091 40.503 1.00 29.86 105 ARG A C 1
ATOM 752 O O . ARG A 1 102 ? 39.763 28.747 41.378 1.00 28.16 105 ARG A O 1
ATOM 760 N N . GLU A 1 103 ? 40.204 29.841 39.464 1.00 28.51 106 GLU A N 1
ATOM 761 C CA . GLU A 1 103 ? 38.828 30.301 39.296 1.00 27.33 106 GLU A CA 1
ATOM 762 C C . GLU A 1 103 ? 37.924 29.163 38.862 1.00 24.82 106 GLU A C 1
ATOM 763 O O . GLU A 1 103 ? 36.825 28.994 39.382 1.00 24.64 106 GLU A O 1
ATOM 769 N N . ILE A 1 104 ? 38.400 28.388 37.900 1.00 21.84 107 ILE A N 1
ATOM 770 C CA . ILE A 1 104 ? 37.646 27.272 37.382 1.00 18.39 107 ILE A CA 1
ATOM 771 C C . ILE A 1 104 ? 37.373 26.289 38.508 1.00 18.34 107 ILE A C 1
ATOM 772 O O . ILE A 1 104 ? 36.219 25.936 38.761 1.00 16.72 107 ILE A O 1
ATOM 777 N N . GLN A 1 105 ? 38.430 25.872 39.199 1.00 17.30 108 GLN A N 1
ATOM 778 C CA . GLN A 1 105 ? 38.294 24.925 40.300 1.00 17.00 108 GLN A CA 1
ATOM 779 C C . GLN A 1 105 ? 37.364 25.444 41.401 1.00 17.25 108 GLN A C 1
ATOM 780 O O . GLN A 1 105 ? 36.603 24.671 41.995 1.00 17.80 108 GLN A O 1
ATOM 786 N N . ARG A 1 106 ? 37.419 26.746 41.667 1.00 15.05 109 ARG A N 1
ATOM 787 C CA . ARG A 1 106 ? 36.584 27.342 42.702 1.00 17.87 109 ARG A CA 1
ATOM 788 C C . ARG A 1 106 ? 35.094 27.277 42.325 1.00 17.25 109 ARG A C 1
ATOM 789 O O . ARG A 1 106 ? 34.242 26.966 43.167 1.00 16.44 109 ARG A O 1
ATOM 797 N N . CYS A 1 107 ? 34.788 27.569 41.062 1.00 14.97 110 CYS A N 1
ATOM 798 C CA . CYS A 1 107 ? 33.411 27.524 40.574 1.00 15.41 110 CYS A CA 1
ATOM 799 C C . CYS A 1 107 ? 32.858 26.106 40.722 1.00 15.89 110 CYS A C 1
ATOM 800 O O . CYS A 1 107 ? 31.744 25.905 41.213 1.00 15.05 110 CYS A O 1
ATOM 803 N N . TYR A 1 108 ? 33.636 25.116 40.301 1.00 14.77 111 TYR A N 1
ATOM 804 C CA . TYR A 1 108 ? 33.175 23.751 40.448 1.00 16.27 111 TYR A CA 1
ATOM 805 C C . TYR A 1 108 ? 33.001 23.423 41.939 1.00 16.11 111 TYR A C 1
ATOM 806 O O . TYR A 1 108 ? 32.009 22.812 42.330 1.00 17.35 111 TYR A O 1
ATOM 815 N N . ASP A 1 109 ? 33.951 23.838 42.773 1.00 15.82 112 ASP A N 1
ATOM 816 C CA . ASP A 1 109 ? 33.82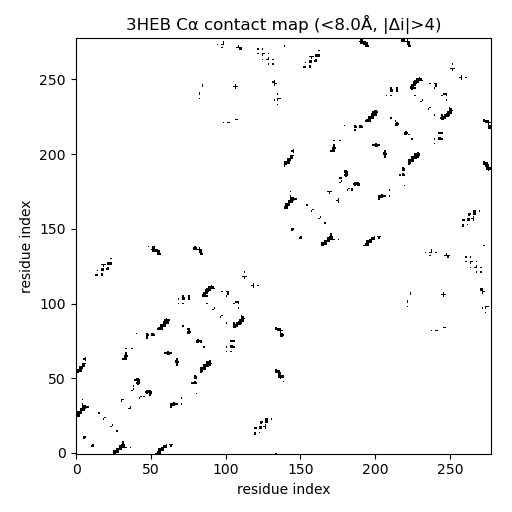9 23.572 44.198 1.00 15.41 112 ASP A CA 1
ATOM 817 C C . ASP A 1 109 ? 32.572 24.246 44.710 1.00 15.78 112 ASP A C 1
ATOM 818 O O . ASP A 1 109 ? 31.876 23.688 45.549 1.00 16.15 112 ASP A O 1
ATOM 823 N N . LEU A 1 110 ? 32.278 25.440 44.195 1.00 16.53 113 LEU A N 1
ATOM 824 C CA . LEU A 1 110 ? 31.075 26.171 44.594 1.00 17.14 113 LEU A CA 1
ATOM 825 C C . LEU A 1 110 ? 29.801 25.555 44.023 1.00 16.52 113 LEU A C 1
ATOM 826 O O . LEU A 1 110 ? 28.703 25.982 44.370 1.00 16.72 113 LEU A O 1
ATOM 831 N N . GLY A 1 111 ? 29.953 24.581 43.124 1.00 16.39 114 GLY A N 1
ATOM 832 C CA . GLY A 1 111 ? 28.793 23.908 42.549 1.00 14.18 114 GLY A CA 1
ATOM 833 C C . GLY A 1 111 ? 28.406 24.137 41.095 1.00 12.86 114 GLY A C 1
ATOM 834 O O . GLY A 1 111 ? 27.353 23.664 40.663 1.00 14.35 114 GLY A O 1
ATOM 835 N N . ALA A 1 112 ? 29.224 24.847 40.332 1.00 10.75 115 ALA A N 1
ATOM 836 C CA . ALA A 1 112 ? 28.898 25.086 38.928 1.00 9.97 115 ALA A CA 1
ATOM 837 C C . ALA A 1 112 ? 28.839 23.754 38.193 1.00 10.96 115 ALA A C 1
ATOM 838 O O . ALA A 1 112 ? 29.686 22.884 38.403 1.00 11.80 115 ALA A O 1
ATOM 840 N N . ASN A 1 113 ? 27.837 23.594 37.336 1.00 9.22 116 ASN A N 1
ATOM 841 C CA . ASN A 1 113 ? 27.686 22.356 36.575 1.00 10.03 116 ASN A CA 1
ATOM 842 C C . ASN A 1 113 ? 28.700 22.282 35.447 1.00 9.67 116 ASN A C 1
ATOM 843 O O . ASN A 1 113 ? 29.218 21.214 35.134 1.00 11.64 116 ASN A O 1
ATOM 848 N N . VAL A 1 114 ? 28.959 23.432 34.837 1.00 10.17 117 VAL A N 1
ATOM 849 C CA . VAL A 1 114 ? 29.876 23.548 33.713 1.00 9.27 117 VAL A CA 1
ATOM 850 C C . VAL A 1 114 ? 30.534 24.924 33.718 1.00 11.60 117 VAL A C 1
ATOM 851 O O . VAL A 1 114 ? 29.947 25.913 34.165 1.00 11.72 117 VAL A O 1
ATOM 855 N N . TYR A 1 115 ? 31.765 24.969 33.227 1.00 11.20 118 TYR A N 1
ATOM 856 C CA . TYR A 1 115 ? 32.516 26.204 33.140 1.00 12.43 118 TYR A CA 1
ATOM 857 C C . TYR A 1 115 ? 33.051 26.308 31.716 1.00 13.48 118 TYR A C 1
ATOM 858 O O . TYR A 1 115 ? 33.688 25.376 31.194 1.00 13.91 118 TYR A O 1
ATOM 867 N N . ILE A 1 116 ? 32.769 27.435 31.080 1.00 12.56 119 ILE A N 1
ATOM 868 C CA . ILE A 1 116 ? 33.222 27.669 29.720 1.00 12.76 119 ILE A CA 1
ATOM 869 C C . ILE A 1 116 ? 33.938 28.999 29.658 1.00 13.32 119 ILE A C 1
ATOM 870 O O . ILE A 1 116 ? 33.361 30.030 29.995 1.00 12.79 119 ILE A O 1
ATOM 875 N N . THR A 1 117 ? 35.201 28.972 29.252 1.00 13.33 120 THR A N 1
ATOM 876 C CA . THR A 1 117 ? 35.963 30.202 29.117 1.00 12.90 120 THR A CA 1
ATOM 877 C C . THR A 1 117 ? 35.557 30.770 27.759 1.00 14.97 120 THR A C 1
ATOM 878 O O . THR A 1 117 ? 35.606 30.065 26.741 1.00 13.63 120 THR A O 1
ATOM 882 N N . LYS A 1 118 ? 35.136 32.032 27.744 1.00 15.15 121 LYS A N 1
ATOM 883 C CA . LYS A 1 118 ? 34.724 32.672 26.504 1.00 14.84 121 LYS A CA 1
ATOM 884 C C . LYS A 1 118 ? 35.865 32.613 25.502 1.00 14.47 121 LYS A C 1
ATOM 885 O O . LYS A 1 118 ? 36.971 33.049 25.804 1.00 16.82 121 LYS A O 1
ATOM 891 N N . PRO A 1 119 ? 35.624 32.041 24.309 1.00 13.93 122 PRO A N 1
ATOM 892 C CA . PRO A 1 119 ? 36.724 31.999 23.340 1.00 13.41 122 PRO A CA 1
ATOM 893 C C . PRO A 1 119 ? 37.056 33.440 22.945 1.00 14.77 122 PRO A C 1
ATOM 894 O O . PRO A 1 119 ? 36.161 34.288 22.839 1.00 14.68 122 PRO A O 1
ATOM 898 N N . VAL A 1 120 ? 38.340 33.721 22.751 1.00 15.76 123 VAL A N 1
ATOM 899 C CA . VAL A 1 120 ? 38.772 35.057 22.375 1.00 14.11 123 VAL A CA 1
ATOM 900 C C . VAL A 1 120 ? 38.253 35.391 20.992 1.00 13.74 123 VAL A C 1
ATOM 901 O O . VAL A 1 120 ? 37.648 36.441 20.791 1.00 14.34 123 VAL A O 1
ATOM 905 N N . ASN A 1 121 ? 38.489 34.492 20.042 1.00 14.16 124 ASN A N 1
ATOM 906 C CA . ASN A 1 121 ? 38.038 34.702 18.674 1.00 13.61 124 ASN A CA 1
ATOM 907 C C . ASN A 1 121 ? 36.508 34.760 18.611 1.00 14.32 124 ASN A C 1
ATOM 908 O O . ASN A 1 121 ? 35.824 33.811 19.010 1.00 12.42 124 ASN A O 1
ATOM 913 N N . TYR A 1 122 ? 35.994 35.877 18.100 1.00 15.42 125 TYR A N 1
ATOM 914 C CA . TYR A 1 122 ? 34.556 36.120 17.978 1.00 18.16 125 TYR A CA 1
ATOM 915 C C . TYR A 1 122 ? 33.785 34.976 17.345 1.00 18.36 125 TYR A C 1
ATOM 916 O O . TYR A 1 122 ? 32.723 34.595 17.831 1.00 18.59 125 TYR A O 1
ATOM 925 N N . GLU A 1 123 ? 34.318 34.441 16.251 1.00 19.37 126 GLU A N 1
ATOM 926 C CA . GLU A 1 123 ? 33.674 33.335 15.554 1.00 20.29 126 GLU A CA 1
ATOM 927 C C . GLU A 1 123 ? 33.709 32.060 16.405 1.00 19.19 126 GLU A C 1
ATOM 928 O O . GLU A 1 123 ? 32.721 31.332 16.482 1.00 20.02 126 GLU A O 1
ATOM 934 N N . ASN A 1 124 ? 34.844 31.779 17.033 1.00 18.45 127 ASN A N 1
ATOM 935 C CA . ASN A 1 124 ? 34.931 30.590 17.874 1.00 17.15 127 ASN A CA 1
ATOM 936 C C . ASN A 1 124 ? 33.967 30.782 19.023 1.00 17.10 127 ASN A C 1
ATOM 937 O O . ASN A 1 124 ? 33.342 29.831 19.493 1.00 16.76 127 ASN A O 1
ATOM 942 N N . PHE A 1 125 ? 33.846 32.028 19.462 1.00 15.33 128 PHE A N 1
ATOM 943 C CA . PHE A 1 125 ? 32.954 32.372 20.552 1.00 15.71 128 PHE A CA 1
ATOM 944 C C . PHE A 1 125 ? 31.508 32.069 20.143 1.00 15.42 128 PHE A C 1
ATOM 945 O O . PHE A 1 125 ? 30.774 31.403 20.864 1.00 15.78 128 PHE A O 1
ATOM 953 N N . ALA A 1 126 ? 31.111 32.551 18.969 1.00 17.21 129 ALA A N 1
ATOM 954 C CA . ALA A 1 126 ? 29.754 32.343 18.462 1.00 15.98 129 ALA A CA 1
ATOM 955 C C . ALA A 1 126 ? 29.467 30.858 18.260 1.00 16.38 129 ALA A C 1
ATOM 956 O O . ALA A 1 126 ? 28.405 30.364 18.643 1.00 15.13 129 ALA A O 1
ATOM 958 N N . ASN A 1 127 ? 30.415 30.155 17.651 1.00 15.96 130 ASN A N 1
ATOM 959 C CA . ASN A 1 127 ? 30.265 28.728 17.415 1.00 17.55 130 ASN A CA 1
ATOM 960 C C . ASN A 1 127 ? 30.121 27.951 18.723 1.00 17.45 130 ASN A C 1
ATOM 961 O O . ASN A 1 127 ? 29.332 27.007 18.804 1.00 18.85 130 ASN A O 1
ATOM 966 N N . ALA A 1 128 ? 30.890 28.338 19.738 1.00 14.34 131 ALA A N 1
ATOM 967 C CA . ALA A 1 128 ? 30.835 27.658 21.019 1.00 13.44 131 ALA A CA 1
ATOM 968 C C . ALA A 1 128 ? 29.454 27.783 21.662 1.00 14.34 131 ALA A C 1
ATOM 969 O O . ALA A 1 128 ? 28.968 26.835 22.274 1.00 14.69 131 ALA A O 1
ATOM 971 N N . ILE A 1 129 ? 28.832 28.950 21.520 1.00 13.23 132 ILE A N 1
ATOM 972 C CA . ILE A 1 129 ? 27.503 29.192 22.072 1.00 13.44 132 ILE A CA 1
ATOM 973 C C . ILE A 1 129 ? 26.484 28.325 21.334 1.00 14.91 132 ILE A C 1
ATOM 974 O O . ILE A 1 129 ? 25.522 27.804 21.916 1.00 14.24 132 ILE A O 1
ATOM 979 N N . ARG A 1 130 ? 26.700 28.188 20.038 1.00 14.47 133 ARG A N 1
ATOM 980 C CA . ARG A 1 130 ? 25.844 27.377 19.193 1.00 16.66 133 ARG A CA 1
ATOM 981 C C . ARG A 1 130 ? 25.975 25.952 19.737 1.00 15.94 133 ARG A C 1
ATOM 982 O O . ARG A 1 130 ? 24.987 25.232 19.913 1.00 15.33 133 ARG A O 1
ATOM 990 N N . GLN A 1 131 ? 27.211 25.564 20.033 1.00 14.73 134 GLN A N 1
ATOM 991 C CA . GLN A 1 131 ? 27.493 24.241 20.567 1.00 14.53 134 GLN A CA 1
ATOM 992 C C . GLN A 1 131 ? 26.815 24.063 21.924 1.00 14.51 134 GLN A C 1
ATOM 993 O O . GLN A 1 131 ? 26.341 22.976 22.246 1.00 14.91 134 GLN A O 1
ATOM 999 N N . LEU A 1 132 ? 26.775 25.139 22.705 1.00 14.16 135 LEU A N 1
ATOM 1000 C CA . LEU A 1 132 ? 26.139 25.151 24.026 1.00 14.46 135 LEU A CA 1
ATOM 1001 C C . LEU A 1 132 ? 24.613 24.950 23.859 1.00 14.41 135 LEU A C 1
ATOM 1002 O O . LEU A 1 132 ? 23.974 24.211 24.620 1.00 14.71 135 LEU A O 1
ATOM 1007 N N . GLY A 1 133 ? 24.045 25.622 22.858 1.00 12.62 136 GLY A N 1
ATOM 1008 C CA . GLY A 1 133 ? 22.620 25.518 22.592 1.00 11.96 136 GLY A CA 1
ATOM 1009 C C . GLY A 1 133 ? 22.226 24.121 22.151 1.00 12.70 136 GLY A C 1
ATOM 1010 O O . GLY A 1 133 ? 21.192 23.608 22.566 1.00 14.39 136 GLY A O 1
ATOM 1011 N N . LEU A 1 134 ? 23.048 23.500 21.314 1.00 11.82 137 LEU A N 1
ATOM 1012 C CA . LEU A 1 134 ? 22.775 22.151 20.839 1.00 12.09 137 LEU A CA 1
ATOM 1013 C C . LEU A 1 134 ? 22.785 21.157 21.992 1.00 13.40 137 LEU A C 1
ATOM 1014 O O . LEU A 1 134 ? 21.920 20.296 22.074 1.00 14.96 137 LEU A O 1
ATOM 1019 N N . PHE A 1 135 ? 23.772 21.283 22.874 1.00 15.36 138 PHE A N 1
ATOM 1020 C CA . PHE A 1 135 ? 23.907 20.402 24.031 1.00 16.50 138 PHE A CA 1
ATOM 1021 C C . PHE A 1 135 ? 22.725 20.583 24.976 1.00 16.93 138 PHE A C 1
ATOM 1022 O O . PHE A 1 135 ? 22.188 19.617 25.508 1.00 17.11 138 PHE A O 1
ATOM 1030 N N . PHE A 1 136 ? 22.338 21.833 25.183 1.00 17.00 139 PHE A N 1
ATOM 1031 C CA . PHE A 1 136 ? 21.214 22.168 26.037 1.00 17.96 139 PHE A CA 1
ATOM 1032 C C . PHE A 1 136 ? 19.986 21.365 25.607 1.00 19.81 139 PHE A C 1
ATOM 1033 O O . PHE A 1 136 ? 19.272 20.795 26.428 1.00 19.90 139 PHE A O 1
ATOM 1041 N N . SER A 1 137 ? 19.746 21.319 24.305 1.00 20.88 140 SER A N 1
ATOM 1042 C CA . SER A 1 137 ? 18.586 20.613 23.783 1.00 22.31 140 SER A CA 1
ATOM 1043 C C . SER A 1 137 ? 18.725 19.104 23.894 1.00 21.16 140 SER A C 1
ATOM 1044 O O . SER A 1 137 ? 17.770 18.371 23.638 1.00 21.85 140 SER A O 1
ATOM 1047 N N . VAL A 1 138 ? 19.908 18.646 24.286 1.00 18.54 141 VAL A N 1
ATOM 1048 C CA . VAL A 1 138 ? 20.180 17.217 24.426 1.00 16.88 141 VAL A CA 1
ATOM 1049 C C . VAL A 1 138 ? 20.144 16.746 25.888 1.00 15.37 141 VAL A C 1
ATOM 1050 O O . VAL A 1 138 ? 19.863 15.576 26.166 1.00 13.85 141 VAL A O 1
ATOM 1062 N N . GLN A 1 140 ? 19.016 16.941 30.138 1.00 12.18 143 GLN A N 1
ATOM 1063 C CA . GLN A 1 140 ? 17.808 17.040 30.956 1.00 13.17 143 GLN A CA 1
ATOM 1064 C C . GLN A 1 140 ? 18.008 18.185 31.956 1.00 13.72 143 GLN A C 1
ATOM 1065 O O . GLN A 1 140 ? 18.993 18.194 32.692 1.00 13.06 143 GLN A O 1
ATOM 1071 N N . VAL A 1 141 ? 17.091 19.152 31.969 1.00 13.92 144 VAL A N 1
ATOM 1072 C CA . VAL A 1 141 ? 17.158 20.264 32.919 1.00 14.21 144 VAL A CA 1
ATOM 1073 C C . VAL A 1 141 ? 16.059 19.986 33.933 1.00 16.38 144 VAL A C 1
ATOM 1074 O O . VAL A 1 141 ? 14.883 19.988 33.592 1.00 17.33 144 VAL A O 1
ATOM 1078 N N . PRO A 1 142 ? 16.427 19.755 35.201 1.00 18.77 145 PRO A N 1
ATOM 1079 C CA . PRO A 1 142 ? 15.440 19.462 36.242 1.00 19.10 145 PRO A CA 1
ATOM 1080 C C . PRO A 1 142 ? 14.757 20.682 36.835 1.00 20.32 145 PRO A C 1
ATOM 1081 O O . PRO A 1 142 ? 15.210 21.814 36.647 1.00 21.14 145 PRO A O 1
ATOM 1085 N N . GLU A 1 143 ? 13.660 20.428 37.545 1.00 20.37 146 GLU A N 1
ATOM 1086 C CA . GLU A 1 143 ? 12.917 21.469 38.244 1.00 21.64 146 GLU A CA 1
ATOM 1087 C C . GLU A 1 143 ? 13.515 21.452 39.643 1.00 20.06 146 GLU A C 1
ATOM 1088 O O . GLU A 1 143 ? 13.979 20.414 40.109 1.00 21.86 146 GLU A O 1
ATOM 1094 N N . THR A 1 144 ? 13.504 22.595 40.310 1.00 19.16 147 THR A N 1
ATOM 1095 C CA . THR A 1 144 ? 14.047 22.695 41.655 1.00 18.20 147 THR A CA 1
ATOM 1096 C C . THR A 1 144 ? 13.045 22.163 42.681 1.00 19.51 147 THR A C 1
ATOM 1097 O O . THR A 1 144 ? 11.919 21.811 42.332 1.00 18.09 147 THR A O 1
ATOM 1101 N N . GLU A 1 145 ? 13.454 22.102 43.946 1.00 22.63 148 GLU A N 1
ATOM 1102 C CA . GLU A 1 145 ? 12.558 21.623 45.004 1.00 27.19 148 GLU A CA 1
ATOM 1103 C C . GLU A 1 145 ? 11.429 22.630 45.206 1.00 29.25 148 GLU A C 1
ATOM 1104 O O . GLU A 1 145 ? 11.507 23.759 44.728 1.00 30.29 148 GLU A O 1
ATOM 1110 N N . GLY A 1 146 ? 10.386 22.218 45.923 1.00 32.17 149 GLY A N 1
ATOM 1111 C CA . GLY A 1 146 ? 9.257 23.100 46.188 1.00 32.76 149 GLY A CA 1
ATOM 1112 C C . GLY A 1 146 ? 9.119 23.423 47.671 1.00 34.24 149 GLY A C 1
ATOM 1113 O O . GLY A 1 146 ? 8.530 24.438 48.063 1.00 36.51 149 GLY A O 1
ATOM 1114 N N . VAL B 1 5 ? 44.027 15.448 30.196 1.00 16.71 8 VAL B N 1
ATOM 1115 C CA . VAL B 1 5 ? 42.555 15.324 30.411 1.00 17.51 8 VAL B CA 1
ATOM 1116 C C . VAL B 1 5 ? 41.978 14.058 29.764 1.00 16.99 8 VAL B C 1
ATOM 1117 O O . VAL B 1 5 ? 42.052 13.871 28.556 1.00 17.06 8 VAL B O 1
ATOM 1121 N N . THR B 1 6 ? 41.400 13.191 30.586 1.00 16.87 9 THR B N 1
ATOM 1122 C CA . THR B 1 6 ? 40.854 11.931 30.109 1.00 16.94 9 THR B CA 1
ATOM 1123 C C . THR B 1 6 ? 39.331 11.801 30.245 1.00 16.97 9 THR B C 1
ATOM 1124 O O . THR B 1 6 ? 38.693 12.507 31.022 1.00 20.65 9 THR B O 1
ATOM 1128 N N . ILE B 1 7 ? 38.766 10.889 29.467 1.00 15.38 10 ILE B N 1
ATOM 1129 C CA . ILE B 1 7 ? 37.338 10.614 29.492 1.00 14.66 10 ILE B CA 1
ATOM 1130 C C . ILE B 1 7 ? 37.172 9.213 30.053 1.00 13.55 10 ILE B C 1
ATOM 1131 O O . ILE B 1 7 ? 37.679 8.247 29.480 1.00 13.58 10 ILE B O 1
ATOM 1136 N N . VAL B 1 8 ? 36.479 9.108 31.179 1.00 12.35 11 VAL B N 1
ATOM 1137 C CA . VAL B 1 8 ? 36.259 7.818 31.807 1.00 13.05 11 VAL B CA 1
ATOM 1138 C C . VAL B 1 8 ? 34.833 7.397 31.476 1.00 13.53 11 VAL B C 1
ATOM 1139 O O . VAL B 1 8 ? 33.879 8.020 31.929 1.00 15.51 11 VAL B O 1
ATOM 1151 N N . ILE B 1 10 ? 31.961 4.721 31.832 1.00 15.70 13 ILE B N 1
ATOM 1152 C CA . ILE B 1 10 ? 31.429 3.605 32.604 1.00 15.61 13 ILE B CA 1
ATOM 1153 C C . ILE B 1 10 ? 30.101 3.201 31.968 1.00 17.04 13 ILE B C 1
ATOM 1154 O O . ILE B 1 10 ? 29.064 3.806 32.213 1.00 17.04 13 ILE B O 1
ATOM 1159 N N . GLU B 1 11 ? 30.159 2.174 31.135 1.00 18.76 14 GLU B N 1
ATOM 1160 C CA . GLU B 1 11 ? 28.998 1.677 30.419 1.00 19.55 14 GLU B CA 1
ATOM 1161 C C . GLU B 1 11 ? 29.148 0.164 30.355 1.00 19.75 14 GLU B C 1
ATOM 1162 O O . GLU B 1 11 ? 30.242 -0.322 30.082 1.00 18.76 14 GLU B O 1
ATOM 1168 N N . ASP B 1 12 ? 28.066 -0.576 30.591 1.00 19.88 15 ASP B N 1
ATOM 1169 C CA . ASP B 1 12 ? 28.143 -2.035 30.534 1.00 19.35 15 ASP B CA 1
ATOM 1170 C C . ASP B 1 12 ? 27.651 -2.604 29.206 1.00 18.24 15 ASP B C 1
ATOM 1171 O O . ASP B 1 12 ? 28.019 -3.720 28.839 1.00 19.61 15 ASP B O 1
ATOM 1176 N N . ASP B 1 13 ? 26.811 -1.861 28.493 1.00 17.68 16 ASP B N 1
ATOM 1177 C CA . ASP B 1 13 ? 26.326 -2.333 27.198 1.00 16.86 16 ASP B CA 1
ATOM 1178 C C . ASP B 1 13 ? 27.436 -2.048 26.199 1.00 16.49 16 ASP B C 1
ATOM 1179 O O . ASP B 1 13 ? 27.733 -0.894 25.893 1.00 18.14 16 ASP B O 1
ATOM 1184 N N . LEU B 1 14 ? 28.054 -3.109 25.696 1.00 17.57 17 LEU B N 1
ATOM 1185 C CA . LEU B 1 14 ? 29.168 -2.985 24.765 1.00 17.37 17 LEU B CA 1
ATOM 1186 C C . LEU B 1 14 ? 28.790 -2.325 23.438 1.00 15.59 17 LEU B C 1
ATOM 1187 O O . LEU B 1 14 ? 29.634 -1.719 22.775 1.00 16.36 17 LEU B O 1
ATOM 1192 N N . GLY B 1 15 ? 27.525 -2.434 23.052 1.00 14.78 18 GLY B N 1
ATOM 1193 C CA . GLY B 1 15 ? 27.084 -1.801 21.820 1.00 13.81 18 GLY B CA 1
ATOM 1194 C C . GLY B 1 15 ? 27.073 -0.290 21.980 1.00 13.74 18 GLY B C 1
ATOM 1195 O O . GLY B 1 15 ? 27.572 0.434 21.118 1.00 13.81 18 GLY B O 1
ATOM 1196 N N . HIS B 1 16 ? 26.493 0.192 23.083 1.00 13.39 19 HIS B N 1
ATOM 1197 C CA . HIS B 1 16 ? 26.436 1.628 23.358 1.00 11.86 19 HIS B CA 1
ATOM 1198 C C . HIS B 1 16 ? 27.853 2.133 23.580 1.00 10.73 19 HIS B C 1
ATOM 1199 O O . HIS B 1 16 ? 28.240 3.184 23.076 1.00 9.54 19 HIS B O 1
ATOM 1206 N N . ALA B 1 17 ? 28.619 1.367 24.342 1.00 11.10 20 ALA B N 1
ATOM 1207 C CA . ALA B 1 17 ? 29.997 1.718 24.641 1.00 11.38 20 ALA B CA 1
ATOM 1208 C C . ALA B 1 17 ? 30.786 2.046 23.372 1.00 12.74 20 ALA B C 1
ATOM 1209 O O . ALA B 1 17 ? 31.428 3.082 23.294 1.00 11.44 20 ALA B O 1
ATOM 1211 N N . ARG B 1 18 ? 30.735 1.161 22.380 1.00 15.45 21 ARG B N 1
ATOM 1212 C CA . ARG B 1 18 ? 31.463 1.377 21.135 1.00 18.80 21 ARG B CA 1
ATOM 1213 C C . ARG B 1 18 ? 30.803 2.451 20.265 1.00 18.79 21 ARG B C 1
ATOM 1214 O O . ARG B 1 18 ? 31.456 3.057 19.419 1.00 20.54 21 ARG B O 1
ATOM 1222 N N . LEU B 1 19 ? 29.512 2.688 20.471 1.00 18.55 22 LEU B N 1
ATOM 1223 C CA . LEU B 1 19 ? 28.804 3.720 19.711 1.00 18.71 22 LEU B CA 1
ATOM 1224 C C . LEU B 1 19 ? 29.244 5.088 20.232 1.00 17.51 22 LEU B C 1
ATOM 1225 O O . LEU B 1 19 ? 29.598 5.991 19.466 1.00 17.16 22 LEU B O 1
ATOM 1230 N N . ILE B 1 20 ? 29.213 5.225 21.551 1.00 15.05 23 ILE B N 1
ATOM 1231 C CA . ILE B 1 20 ? 29.605 6.453 22.221 1.00 14.02 23 ILE B CA 1
ATOM 1232 C C . ILE B 1 20 ? 31.044 6.810 21.858 1.00 14.53 23 ILE B C 1
ATOM 1233 O O . ILE B 1 20 ? 31.334 7.921 21.415 1.00 13.41 23 ILE B O 1
ATOM 1238 N N . GLU B 1 21 ? 31.944 5.853 22.033 1.00 16.65 24 GLU B N 1
ATOM 1239 C CA . GLU B 1 21 ? 33.343 6.087 21.741 1.00 19.44 24 GLU B CA 1
ATOM 1240 C C . GLU B 1 21 ? 33.601 6.599 20.329 1.00 21.03 24 GLU B C 1
ATOM 1241 O O . GLU B 1 21 ? 34.311 7.590 20.156 1.00 22.60 24 GLU B O 1
ATOM 1247 N N . LYS B 1 22 ? 33.029 5.954 19.314 1.00 21.75 25 LYS B N 1
ATOM 1248 C CA . LYS B 1 22 ? 33.278 6.420 17.959 1.00 21.97 25 LYS B CA 1
ATOM 1249 C C . LYS B 1 22 ? 32.615 7.744 17.643 1.00 21.27 25 LYS B C 1
ATOM 1250 O O . LYS B 1 22 ? 33.129 8.516 16.837 1.00 22.10 25 LYS B O 1
ATOM 1256 N N . ASN B 1 23 ? 31.484 8.037 18.269 1.00 20.74 26 ASN B N 1
ATOM 1257 C CA . ASN B 1 23 ? 30.848 9.316 17.983 1.00 20.78 26 ASN B CA 1
ATOM 1258 C C . ASN B 1 23 ? 31.586 10.453 18.659 1.00 19.73 26 ASN B C 1
ATOM 1259 O O . ASN B 1 23 ? 31.466 11.608 18.262 1.00 21.36 26 ASN B O 1
ATOM 1264 N N . ILE B 1 24 ? 32.370 10.119 19.677 1.00 19.60 27 ILE B N 1
ATOM 1265 C CA . ILE B 1 24 ? 33.181 11.118 20.359 1.00 18.29 27 ILE B CA 1
ATOM 1266 C C . ILE B 1 24 ? 34.308 11.446 19.367 1.00 19.42 27 ILE B C 1
ATOM 1267 O O . ILE B 1 24 ? 34.674 12.610 19.184 1.00 17.69 27 ILE B O 1
ATOM 1272 N N . ARG B 1 25 ? 34.847 10.400 18.733 1.00 19.01 28 ARG B N 1
ATOM 1273 C CA . ARG B 1 25 ? 35.920 10.558 17.754 1.00 19.80 28 ARG B CA 1
ATOM 1274 C C . ARG B 1 25 ? 35.429 11.381 16.578 1.00 21.82 28 ARG B C 1
ATOM 1275 O O . ARG B 1 25 ? 36.167 12.201 16.038 1.00 23.00 28 ARG B O 1
ATOM 1283 N N . ARG B 1 26 ? 34.180 11.162 16.181 1.00 23.75 29 ARG B N 1
ATOM 1284 C CA . ARG B 1 26 ? 33.602 11.901 15.068 1.00 25.77 29 ARG B CA 1
ATOM 1285 C C . ARG B 1 26 ? 33.469 13.374 15.400 1.00 24.77 29 ARG B C 1
ATOM 1286 O O . ARG B 1 26 ? 33.388 14.212 14.505 1.00 23.95 29 ARG B O 1
ATOM 1294 N N . ALA B 1 27 ? 33.435 13.688 16.690 1.00 24.31 30 ALA B N 1
ATOM 1295 C CA . ALA B 1 27 ? 33.316 15.076 17.119 1.00 22.77 30 ALA B CA 1
ATOM 1296 C C . ALA B 1 27 ? 34.685 15.759 17.077 1.00 22.22 30 ALA B C 1
ATOM 1297 O O . ALA B 1 27 ? 34.797 16.968 17.290 1.00 23.26 30 ALA B O 1
ATOM 1299 N N . GLY B 1 28 ? 35.722 14.978 16.793 1.00 20.94 31 GLY B N 1
ATOM 1300 C CA . GLY B 1 28 ? 37.063 15.523 16.724 1.00 20.56 31 GLY B CA 1
ATOM 1301 C C . GLY B 1 28 ? 37.840 15.367 18.015 1.00 21.21 31 GLY B C 1
ATOM 1302 O O . GLY B 1 28 ? 39.006 15.748 18.094 1.00 21.60 31 GLY B O 1
ATOM 1303 N N . VAL B 1 29 ? 37.199 14.815 19.038 1.00 21.47 32 VAL B N 1
ATOM 1304 C CA . VAL B 1 29 ? 37.866 14.615 20.319 1.00 21.20 32 VAL B CA 1
ATOM 1305 C C . VAL B 1 29 ? 38.856 13.460 20.190 1.00 21.79 32 VAL B C 1
ATOM 1306 O O . VAL B 1 29 ? 38.507 12.375 19.732 1.00 21.97 32 VAL B O 1
ATOM 1310 N N . ASN B 1 30 ? 40.100 13.705 20.578 1.00 22.75 33 ASN B N 1
ATOM 1311 C CA . ASN B 1 30 ? 41.122 12.678 20.501 1.00 23.15 33 ASN B CA 1
ATOM 1312 C C . ASN B 1 30 ? 41.651 12.338 21.873 1.00 21.89 33 ASN B C 1
ATOM 1313 O O . ASN B 1 30 ? 42.671 11.677 22.006 1.00 22.54 33 ASN B O 1
ATOM 1318 N N . ASN B 1 31 ? 40.950 12.779 22.906 1.00 21.43 34 ASN B N 1
ATOM 1319 C CA . ASN B 1 31 ? 41.370 12.485 24.276 1.00 20.86 34 ASN B CA 1
ATOM 1320 C C . ASN B 1 31 ? 41.303 10.970 24.563 1.00 20.04 34 ASN B C 1
ATOM 1321 O O . ASN B 1 31 ? 40.512 10.277 23.926 1.00 19.05 34 ASN B O 1
ATOM 1326 N N . GLU B 1 32 ? 42.144 10.484 25.492 1.00 20.59 35 GLU B N 1
ATOM 1327 C CA . GLU B 1 32 ? 42.202 9.080 25.901 1.00 19.58 35 GLU B CA 1
ATOM 1328 C C . GLU B 1 32 ? 40.857 8.768 26.547 1.00 18.21 35 GLU B C 1
ATOM 1329 O O . GLU B 1 32 ? 40.295 9.598 27.274 1.00 16.70 35 GLU B O 1
ATOM 1335 N N . ILE B 1 33 ? 40.298 7.616 26.191 1.00 16.41 36 ILE B N 1
ATOM 1336 C CA . ILE B 1 33 ? 39.023 7.184 26.745 1.00 15.23 36 ILE B CA 1
ATOM 1337 C C . ILE B 1 33 ? 39.265 5.859 27.437 1.00 14.68 36 ILE B C 1
ATOM 1338 O O . ILE B 1 33 ? 39.637 4.869 26.797 1.00 14.20 36 ILE B O 1
ATOM 1343 N N . ILE B 1 34 ? 39.083 5.862 28.755 1.00 14.44 37 ILE B N 1
ATOM 1344 C CA . ILE B 1 34 ? 39.271 4.664 29.576 1.00 14.31 37 ILE B CA 1
ATOM 1345 C C . ILE B 1 34 ? 37.895 4.131 29.980 1.00 14.77 37 ILE B C 1
ATOM 1346 O O . ILE B 1 34 ? 37.151 4.782 30.711 1.00 17.97 37 ILE B O 1
ATOM 1351 N N . ALA B 1 35 ? 37.556 2.938 29.507 1.00 14.65 38 ALA B N 1
ATOM 1352 C CA . ALA B 1 35 ? 36.242 2.388 29.790 1.00 12.57 38 ALA B CA 1
ATOM 1353 C C . ALA B 1 35 ? 36.156 1.209 30.740 1.00 12.56 38 ALA B C 1
ATOM 1354 O O . ALA B 1 35 ? 37.071 0.398 30.863 1.00 11.94 38 ALA B O 1
ATOM 1356 N N . PHE B 1 36 ? 35.011 1.128 31.403 1.00 11.90 39 PHE B N 1
ATOM 1357 C CA . PHE B 1 36 ? 34.729 0.075 32.351 1.00 13.11 39 PHE B CA 1
ATOM 1358 C C . PHE B 1 36 ? 33.294 -0.379 32.105 1.00 13.39 39 PHE B C 1
ATOM 1359 O O . PHE B 1 36 ? 32.396 0.446 31.918 1.00 13.65 39 PHE B O 1
ATOM 1367 N N . THR B 1 37 ? 33.088 -1.692 32.072 1.00 13.33 40 THR B N 1
ATOM 1368 C CA . THR B 1 37 ? 31.763 -2.239 31.825 1.00 13.24 40 THR B CA 1
ATOM 1369 C C . THR B 1 37 ? 31.064 -2.699 33.091 1.00 14.13 40 THR B C 1
ATOM 1370 O O . THR B 1 37 ? 30.063 -3.409 33.032 1.00 14.79 40 THR B O 1
ATOM 1374 N N . ASP B 1 38 ? 31.616 -2.287 34.230 1.00 15.76 41 ASP B N 1
ATOM 1375 C CA . ASP B 1 38 ? 31.048 -2.584 35.544 1.00 17.53 41 ASP B CA 1
ATOM 1376 C C . ASP B 1 38 ? 31.561 -1.555 36.549 1.00 16.90 41 ASP B C 1
ATOM 1377 O O . ASP B 1 38 ? 32.569 -0.880 36.311 1.00 15.06 41 ASP B O 1
ATOM 1382 N N . GLY B 1 39 ? 30.854 -1.436 37.669 1.00 16.23 42 GLY B N 1
ATOM 1383 C CA . GLY B 1 39 ? 31.236 -0.486 38.693 1.00 16.62 42 GLY B CA 1
ATOM 1384 C C . GLY B 1 39 ? 32.506 -0.845 39.442 1.00 17.74 42 GLY B C 1
ATOM 1385 O O . GLY B 1 39 ? 33.281 0.037 39.801 1.00 19.72 42 GLY B O 1
ATOM 1386 N N . THR B 1 40 ? 32.729 -2.138 39.669 1.00 18.12 43 THR B N 1
ATOM 1387 C CA . THR B 1 40 ? 33.909 -2.591 40.394 1.00 17.24 43 THR B CA 1
ATOM 1388 C C . THR B 1 40 ? 35.214 -2.137 39.755 1.00 17.26 43 THR B C 1
ATOM 1389 O O . THR B 1 40 ? 36.057 -1.538 40.421 1.00 15.88 43 THR B O 1
ATOM 1393 N N . SER B 1 41 ? 35.384 -2.423 38.467 1.00 17.17 44 SER B N 1
ATOM 1394 C CA . SER B 1 41 ? 36.606 -2.036 37.777 1.00 16.14 44 SER B CA 1
ATOM 1395 C C . SER B 1 41 ? 36.757 -0.518 37.663 1.00 15.84 44 SER B C 1
ATOM 1396 O O . SER B 1 41 ? 37.871 0.002 37.737 1.00 15.90 44 SER B O 1
ATOM 1399 N N . ALA B 1 42 ? 35.642 0.189 37.495 1.00 15.20 45 ALA B N 1
ATOM 1400 C CA . ALA B 1 42 ? 35.662 1.652 37.398 1.00 14.20 45 ALA B CA 1
ATOM 1401 C C . ALA B 1 42 ? 36.056 2.303 38.735 1.00 14.12 45 ALA B C 1
ATOM 1402 O O . ALA B 1 42 ? 36.780 3.297 38.764 1.00 12.55 45 ALA B O 1
ATOM 1404 N N . LEU B 1 43 ? 35.578 1.743 39.843 1.00 15.74 46 LEU B N 1
ATOM 1405 C CA . LEU B 1 43 ? 35.902 2.287 41.157 1.00 16.25 46 LEU B CA 1
ATOM 1406 C C . LEU B 1 43 ? 37.373 2.042 41.495 1.00 17.36 46 LEU B C 1
ATOM 1407 O O . LEU B 1 43 ? 38.032 2.882 42.113 1.00 14.86 46 LEU B O 1
ATOM 1412 N N . ASN B 1 44 ? 37.892 0.889 41.090 1.00 18.12 47 ASN B N 1
ATOM 1413 C CA . ASN B 1 44 ? 39.295 0.585 41.341 1.00 21.10 47 ASN B CA 1
ATOM 1414 C C . ASN B 1 44 ? 40.162 1.610 40.625 1.00 20.27 47 ASN B C 1
ATOM 1415 O O . ASN B 1 44 ? 41.212 2.005 41.126 1.00 22.84 47 ASN B O 1
ATOM 1420 N N . TYR B 1 45 ? 39.716 2.047 39.456 1.00 18.19 48 TYR B N 1
ATOM 1421 C CA . TYR B 1 45 ? 40.470 3.019 38.685 1.00 17.06 48 TYR B CA 1
ATOM 1422 C C . TYR B 1 45 ? 40.392 4.405 39.300 1.00 15.37 48 TYR B C 1
ATOM 1423 O O . TYR B 1 45 ? 41.406 5.078 39.470 1.00 14.87 48 TYR B O 1
ATOM 1432 N N . LEU B 1 46 ? 39.180 4.828 39.628 1.00 14.13 49 LEU B N 1
ATOM 1433 C CA . LEU B 1 46 ? 38.968 6.145 40.211 1.00 13.23 49 LEU B CA 1
ATOM 1434 C C . LEU B 1 46 ? 39.492 6.279 41.644 1.00 13.70 49 LEU B C 1
ATOM 1435 O O . LEU B 1 46 ? 39.981 7.340 42.035 1.00 13.44 49 LEU B O 1
ATOM 1440 N N . PHE B 1 47 ? 39.407 5.204 42.420 1.00 12.06 50 PHE B N 1
ATOM 1441 C CA . PHE B 1 47 ? 39.828 5.259 43.813 1.00 12.74 50 PHE B CA 1
ATOM 1442 C C . PHE B 1 47 ? 41.095 4.505 44.189 1.00 13.21 50 PHE B C 1
ATOM 1443 O O . PHE B 1 47 ? 41.645 4.724 45.263 1.00 13.69 50 PHE B O 1
ATOM 1451 N N . GLY B 1 48 ? 41.561 3.632 43.304 1.00 15.22 51 GLY B N 1
ATOM 1452 C CA . GLY B 1 48 ? 42.778 2.881 43.573 1.00 17.85 51 GLY B CA 1
ATOM 1453 C C . GLY B 1 48 ? 42.594 1.681 44.480 1.00 19.12 51 GLY B C 1
ATOM 1454 O O . GLY B 1 48 ? 41.534 1.492 45.077 1.00 18.75 51 GLY B O 1
ATOM 1455 N N . ASP B 1 49 ? 43.646 0.874 44.589 1.00 21.25 52 ASP B N 1
ATOM 1456 C CA . ASP B 1 49 ? 43.625 -0.329 45.418 1.00 23.54 52 ASP B CA 1
ATOM 1457 C C . ASP B 1 49 ? 43.144 -0.062 46.830 1.00 22.38 52 ASP B C 1
ATOM 1458 O O . ASP B 1 49 ? 42.378 -0.839 47.386 1.00 21.34 52 ASP B O 1
ATOM 1463 N N . ASP B 1 50 ? 43.611 1.041 47.407 1.00 21.64 53 ASP B N 1
ATOM 1464 C CA . ASP B 1 50 ? 43.241 1.406 48.765 1.00 21.07 53 ASP B CA 1
ATOM 1465 C C . ASP B 1 50 ? 41.954 2.210 48.825 1.00 20.80 53 ASP B C 1
ATOM 1466 O O . ASP B 1 50 ? 41.607 2.713 49.889 1.00 20.04 53 ASP B O 1
ATOM 1471 N N . LYS B 1 51 ? 41.288 2.359 47.678 1.00 21.70 54 LYS B N 1
ATOM 1472 C CA . LYS B 1 51 ? 40.018 3.096 47.550 1.00 20.37 54 LYS B CA 1
ATOM 1473 C C . LYS B 1 51 ? 39.981 4.533 48.077 1.00 21.28 54 LYS B C 1
ATOM 1474 O O . LYS B 1 51 ? 38.927 5.178 48.074 1.00 22.02 54 LYS B O 1
ATOM 1480 N N . SER B 1 52 ? 41.126 5.038 48.518 1.00 22.07 55 SER B N 1
ATOM 1481 C CA . SER B 1 52 ? 41.211 6.393 49.055 1.00 23.16 55 SER B CA 1
ATOM 1482 C C . SER B 1 52 ? 40.833 7.471 48.042 1.00 22.67 55 SER B C 1
ATOM 1483 O O . SER B 1 52 ? 40.317 8.527 48.411 1.00 23.29 55 SER B O 1
ATOM 1486 N N . GLY B 1 53 ? 41.097 7.206 46.767 1.00 22.75 56 GLY B N 1
ATOM 1487 C CA . GLY B 1 53 ? 40.796 8.174 45.726 1.00 20.98 56 GLY B CA 1
ATOM 1488 C C . GLY B 1 53 ? 42.027 8.989 45.357 1.00 21.08 56 GLY B C 1
ATOM 1489 O O . GLY B 1 53 ? 42.051 9.673 44.332 1.00 20.65 56 GLY B O 1
ATOM 1490 N N . ARG B 1 54 ? 43.066 8.903 46.179 1.00 19.83 57 ARG B N 1
ATOM 1491 C CA . ARG B 1 54 ? 44.278 9.667 45.926 1.00 21.74 57 ARG B CA 1
ATOM 1492 C C . ARG B 1 54 ? 44.931 9.469 44.559 1.00 21.32 57 ARG B C 1
ATOM 1493 O O . ARG B 1 54 ? 45.643 10.355 44.077 1.00 21.63 57 ARG B O 1
ATOM 1501 N N . VAL B 1 55 ? 44.698 8.328 43.922 1.00 20.50 58 VAL B N 1
ATOM 1502 C CA . VAL B 1 55 ? 45.279 8.104 42.602 1.00 18.92 58 VAL B CA 1
ATOM 1503 C C . VAL B 1 55 ? 44.630 9.054 41.589 1.00 20.12 58 VAL B C 1
ATOM 1504 O O . VAL B 1 55 ? 45.163 9.281 40.495 1.00 21.15 58 VAL B O 1
ATOM 1508 N N . SER B 1 56 ? 43.481 9.611 41.963 1.00 18.93 59 SER B N 1
ATOM 1509 C CA . SER B 1 56 ? 42.773 10.557 41.101 1.00 17.74 59 SER B CA 1
ATOM 1510 C C . SER B 1 56 ? 43.191 11.981 41.422 1.00 17.28 59 SER B C 1
ATOM 1511 O O . SER B 1 56 ? 42.833 12.910 40.705 1.00 18.44 59 SER B O 1
ATOM 1514 N N . ALA B 1 57 ? 43.935 12.143 42.509 1.00 18.07 60 ALA B N 1
ATOM 1515 C CA . ALA B 1 57 ? 44.397 13.457 42.950 1.00 18.39 60 ALA B CA 1
ATOM 1516 C C . ALA B 1 57 ? 45.170 14.226 41.874 1.00 18.91 60 ALA B C 1
ATOM 1517 O O . ALA B 1 57 ? 46.244 13.797 41.425 1.00 17.02 60 ALA B O 1
ATOM 1519 N N . GLY B 1 58 ? 44.611 15.368 41.477 1.00 18.12 61 GLY B N 1
ATOM 1520 C CA . GLY B 1 58 ? 45.250 16.205 40.476 1.00 17.48 61 GLY B CA 1
ATOM 1521 C C . GLY B 1 58 ? 44.848 15.853 39.059 1.00 15.46 61 GLY B C 1
ATOM 1522 O O . GLY B 1 58 ? 45.230 16.529 38.112 1.00 15.24 61 GLY B O 1
ATOM 1523 N N . ARG B 1 59 ? 44.078 14.785 38.911 1.00 14.94 62 ARG B N 1
ATOM 1524 C CA . ARG B 1 59 ? 43.623 14.354 37.598 1.00 14.37 62 ARG B CA 1
ATOM 1525 C C . ARG B 1 59 ? 42.557 15.265 36.992 1.00 12.75 62 ARG B C 1
ATOM 1526 O O . ARG B 1 59 ? 41.672 15.762 37.688 1.00 12.05 62 ARG B O 1
ATOM 1534 N N . ALA B 1 60 ? 42.652 15.471 35.686 1.00 11.88 63 ALA B N 1
ATOM 1535 C CA . ALA B 1 60 ? 41.673 16.268 34.959 1.00 13.60 63 ALA B CA 1
ATOM 1536 C C . ALA B 1 60 ? 40.920 15.219 34.140 1.00 12.45 63 ALA B C 1
ATOM 1537 O O . ALA B 1 60 ? 41.412 14.764 33.118 1.00 11.95 63 ALA B O 1
ATOM 1539 N N . GLN B 1 61 ? 39.741 14.819 34.612 1.00 12.09 64 GLN B N 1
ATOM 1540 C CA . GLN B 1 61 ? 38.961 13.794 33.937 1.00 11.95 64 GLN B CA 1
ATOM 1541 C C . GLN B 1 61 ? 37.477 14.096 33.982 1.00 13.22 64 GLN B C 1
ATOM 1542 O O . GLN B 1 61 ? 36.999 14.804 34.856 1.00 13.19 64 GLN B O 1
ATOM 1548 N N . LEU B 1 62 ? 36.755 13.551 33.016 1.00 15.64 65 LEU B N 1
ATOM 1549 C CA . LEU B 1 62 ? 35.312 13.707 32.943 1.00 15.35 65 LEU B CA 1
ATOM 1550 C C . LEU B 1 62 ? 34.766 12.288 32.896 1.00 15.46 65 LEU B C 1
ATOM 1551 O O . LEU B 1 62 ? 35.326 11.435 32.199 1.00 13.99 65 LEU B O 1
ATOM 1556 N N . VAL B 1 63 ? 33.686 12.029 33.628 1.00 15.09 66 VAL B N 1
ATOM 1557 C CA . VAL B 1 63 ? 33.134 10.688 33.646 1.00 16.98 66 VAL B CA 1
ATOM 1558 C C . VAL B 1 63 ? 31.732 10.581 33.057 1.00 17.02 66 VAL B C 1
ATOM 1559 O O . VAL B 1 63 ? 30.842 11.360 33.401 1.00 15.26 66 VAL B O 1
ATOM 1563 N N . LEU B 1 64 ? 31.570 9.618 32.146 1.00 16.88 67 LEU B N 1
ATOM 1564 C CA . LEU B 1 64 ? 30.287 9.313 31.516 1.00 16.55 67 LEU B CA 1
ATOM 1565 C C . LEU B 1 64 ? 29.832 8.118 32.315 1.00 15.84 67 LEU B C 1
ATOM 1566 O O . LEU B 1 64 ? 30.593 7.161 32.488 1.00 15.54 67 LEU B O 1
ATOM 1571 N N . LEU B 1 65 ? 28.594 8.152 32.787 1.00 15.16 68 LEU B N 1
ATOM 1572 C CA . LEU B 1 65 ? 28.107 7.069 33.620 1.00 14.13 68 LEU B CA 1
ATOM 1573 C C . LEU B 1 65 ? 26.703 6.549 33.320 1.00 14.82 68 LEU B C 1
ATOM 1574 O O . LEU B 1 65 ? 25.709 7.266 33.473 1.00 12.88 68 LEU B O 1
ATOM 1579 N N . ASP B 1 66 ? 26.629 5.294 32.887 1.00 14.88 69 ASP B N 1
ATOM 1580 C CA . ASP B 1 66 ? 25.346 4.653 32.639 1.00 18.57 69 ASP B CA 1
ATOM 1581 C C . ASP B 1 66 ? 24.873 4.317 34.059 1.00 18.85 69 ASP B C 1
ATOM 1582 O O . ASP B 1 66 ? 25.670 3.885 34.883 1.00 19.41 69 ASP B O 1
ATOM 1587 N N . LEU B 1 67 ? 23.604 4.534 34.368 1.00 19.32 70 LEU B N 1
ATOM 1588 C CA . LEU B 1 67 ? 23.136 4.238 35.714 1.00 20.16 70 LEU B CA 1
ATOM 1589 C C . LEU B 1 67 ? 22.923 2.745 35.932 1.00 22.32 70 LEU B C 1
ATOM 1590 O O . LEU B 1 67 ? 23.096 2.236 37.042 1.00 23.22 70 LEU B O 1
ATOM 1595 N N . ASN B 1 68 ? 22.576 2.038 34.868 1.00 24.65 71 ASN B N 1
ATOM 1596 C CA . ASN B 1 68 ? 22.308 0.609 34.979 1.00 27.20 71 ASN B CA 1
ATOM 1597 C C . ASN B 1 68 ? 23.544 -0.248 34.777 1.00 27.06 71 ASN B C 1
ATOM 1598 O O . ASN B 1 68 ? 23.924 -0.534 33.643 1.00 27.63 71 ASN B O 1
ATOM 1603 N N . LEU B 1 69 ? 24.169 -0.653 35.875 1.00 26.94 72 LEU B N 1
ATOM 1604 C CA . LEU B 1 69 ? 25.353 -1.500 35.810 1.00 26.99 72 LEU B CA 1
ATOM 1605 C C . LEU B 1 69 ? 25.026 -2.873 36.404 1.00 27.35 72 LEU B C 1
ATOM 1606 O O . LEU B 1 69 ? 24.088 -3.010 37.185 1.00 26.69 72 LEU B O 1
ATOM 1611 N N . PRO B 1 70 ? 25.800 -3.910 36.039 1.00 28.45 73 PRO B N 1
ATOM 1612 C CA . PRO B 1 70 ? 25.584 -5.275 36.531 1.00 28.82 73 PRO B CA 1
ATOM 1613 C C . PRO B 1 70 ? 25.888 -5.545 38.005 1.00 28.58 73 PRO B C 1
ATOM 1614 O O . PRO B 1 70 ? 25.113 -6.206 38.687 1.00 30.08 73 PRO B O 1
ATOM 1618 N N . ASP B 1 71 ? 27.009 -5.030 38.492 1.00 28.30 74 ASP B N 1
ATOM 1619 C CA . ASP B 1 71 ? 27.434 -5.262 39.872 1.00 26.89 74 ASP B CA 1
ATOM 1620 C C . ASP B 1 71 ? 27.017 -4.233 40.919 1.00 25.76 74 ASP B C 1
ATOM 1621 O O . ASP B 1 71 ? 27.255 -4.436 42.109 1.00 25.83 74 ASP B O 1
ATOM 1634 N N . THR B 1 73 ? 24.712 -0.008 41.299 1.00 24.45 76 THR B N 1
ATOM 1635 C CA . THR B 1 73 ? 23.976 1.058 40.633 1.00 23.59 76 THR B CA 1
ATOM 1636 C C . THR B 1 73 ? 24.895 2.245 40.372 1.00 22.51 76 THR B C 1
ATOM 1637 O O . THR B 1 73 ? 25.754 2.569 41.194 1.00 23.74 76 THR B O 1
ATOM 1641 N N . GLY B 1 74 ? 24.718 2.882 39.219 1.00 20.22 77 GLY B N 1
ATOM 1642 C CA . GLY B 1 74 ? 25.535 4.031 38.889 1.00 19.65 77 GLY B CA 1
ATOM 1643 C C . GLY B 1 74 ? 25.450 5.113 39.951 1.00 19.94 77 GLY B C 1
ATOM 1644 O O . GLY B 1 74 ? 26.404 5.869 40.147 1.00 20.09 77 GLY B O 1
ATOM 1645 N N . ILE B 1 75 ? 24.308 5.193 40.634 1.00 19.10 78 ILE B N 1
ATOM 1646 C CA . ILE B 1 75 ? 24.098 6.192 41.684 1.00 20.43 78 ILE B CA 1
ATOM 1647 C C . ILE B 1 75 ? 25.154 6.087 42.783 1.00 19.24 78 ILE B C 1
ATOM 1648 O O . ILE B 1 75 ? 25.568 7.098 43.336 1.00 20.07 78 ILE B O 1
ATOM 1653 N N . ASP B 1 76 ? 25.572 4.868 43.106 1.00 18.36 79 ASP B N 1
ATOM 1654 C CA . ASP B 1 76 ? 26.591 4.668 44.135 1.00 20.37 79 ASP B CA 1
ATOM 1655 C C . ASP B 1 76 ? 27.916 5.298 43.730 1.00 19.62 79 ASP B C 1
ATOM 1656 O O . ASP B 1 76 ? 28.589 5.933 44.539 1.00 21.71 79 ASP B O 1
ATOM 1661 N N . ILE B 1 77 ? 28.289 5.097 42.472 1.00 18.72 80 ILE B N 1
ATOM 1662 C CA . ILE B 1 77 ? 29.529 5.634 41.941 1.00 17.61 80 ILE B CA 1
ATOM 1663 C C . ILE B 1 77 ? 29.481 7.148 41.985 1.00 17.75 80 ILE B C 1
ATOM 1664 O O . ILE B 1 77 ? 30.481 7.798 42.288 1.00 17.80 80 ILE B O 1
ATOM 1669 N N . LEU B 1 78 ? 28.310 7.701 41.687 1.00 17.91 81 LEU B N 1
ATOM 1670 C CA . LEU B 1 78 ? 28.108 9.146 41.702 1.00 18.08 81 LEU B CA 1
ATOM 1671 C C . LEU B 1 78 ? 28.312 9.700 43.103 1.00 19.11 81 LEU B C 1
ATOM 1672 O O . LEU B 1 78 ? 29.036 10.683 43.290 1.00 19.74 81 LEU B O 1
ATOM 1677 N N . LYS B 1 79 ? 27.677 9.076 44.090 1.00 20.04 82 LYS B N 1
ATOM 1678 C CA . LYS B 1 79 ? 27.815 9.539 45.465 1.00 21.92 82 LYS B CA 1
ATOM 1679 C C . LYS B 1 79 ? 29.267 9.428 45.918 1.00 20.75 82 LYS B C 1
ATOM 1680 O O . LYS B 1 79 ? 29.812 10.361 46.505 1.00 21.84 82 LYS B O 1
ATOM 1686 N N . LEU B 1 80 ? 29.900 8.295 45.635 1.00 19.73 83 LEU B N 1
ATOM 1687 C CA . LEU B 1 80 ? 31.297 8.089 46.013 1.00 19.56 83 LEU B CA 1
ATOM 1688 C C . LEU B 1 80 ? 32.192 9.172 45.408 1.00 18.26 83 LEU B C 1
ATOM 1689 O O . LEU B 1 80 ? 33.040 9.746 46.092 1.00 19.66 83 LEU B O 1
ATOM 1694 N N . VAL B 1 81 ? 31.988 9.445 44.121 1.00 15.86 84 VAL B N 1
ATOM 1695 C CA . VAL B 1 81 ? 32.770 10.440 43.399 1.00 12.80 84 VAL B CA 1
ATOM 1696 C C . VAL B 1 81 ? 32.587 11.867 43.917 1.00 13.92 84 VAL B C 1
ATOM 1697 O O . VAL B 1 81 ? 33.572 12.578 44.135 1.00 12.95 84 VAL B O 1
ATOM 1701 N N . LYS B 1 82 ? 31.340 12.292 44.108 1.00 13.38 85 LYS B N 1
ATOM 1702 C CA . LYS B 1 82 ? 31.079 13.652 44.579 1.00 16.79 85 LYS B CA 1
ATOM 1703 C C . LYS B 1 82 ? 31.326 13.852 46.072 1.00 19.15 85 LYS B C 1
ATOM 1704 O O . LYS B 1 82 ? 31.197 14.957 46.586 1.00 20.81 85 LYS B O 1
ATOM 1710 N N . GLU B 1 83 ? 31.676 12.785 46.774 1.00 21.01 86 GLU B N 1
ATOM 1711 C CA . GLU B 1 83 ? 31.952 12.891 48.196 1.00 23.05 86 GLU B CA 1
ATOM 1712 C C . GLU B 1 83 ? 33.453 12.999 48.438 1.00 22.71 86 GLU B C 1
ATOM 1713 O O . GLU B 1 83 ? 33.901 13.791 49.263 1.00 24.74 86 GLU B O 1
ATOM 1719 N N . ASN B 1 84 ? 34.232 12.215 47.699 1.00 22.06 87 ASN B N 1
ATOM 1720 C CA . ASN B 1 84 ? 35.684 12.210 47.848 1.00 21.34 87 ASN B CA 1
ATOM 1721 C C . ASN B 1 84 ? 36.317 13.514 47.359 1.00 21.14 87 ASN B C 1
ATOM 1722 O O . ASN B 1 84 ? 36.016 13.991 46.269 1.00 20.71 87 ASN B O 1
ATOM 1727 N N . PRO B 1 85 ? 37.215 14.101 48.165 1.00 21.46 88 PRO B N 1
ATOM 1728 C CA . PRO B 1 85 ? 37.895 15.353 47.815 1.00 21.34 88 PRO B CA 1
ATOM 1729 C C . PRO B 1 85 ? 38.873 15.253 46.643 1.00 21.19 88 PRO B C 1
ATOM 1730 O O . PRO B 1 85 ? 39.293 16.279 46.099 1.00 21.72 88 PRO B O 1
ATOM 1734 N N . HIS B 1 86 ? 39.232 14.035 46.250 1.00 19.43 89 HIS B N 1
ATOM 1735 C CA . HIS B 1 86 ? 40.162 13.848 45.134 1.00 20.82 89 HIS B CA 1
ATOM 1736 C C . HIS B 1 86 ? 39.473 13.455 43.819 1.00 19.59 89 HIS B C 1
ATOM 1737 O O . HIS B 1 86 ? 40.146 13.208 42.812 1.00 17.32 89 HIS B O 1
ATOM 1744 N N . THR B 1 87 ? 38.142 13.399 43.834 1.00 17.64 90 THR B N 1
ATOM 1745 C CA . THR B 1 87 ? 37.378 13.049 42.640 1.00 16.51 90 THR B CA 1
ATOM 1746 C C . THR B 1 87 ? 36.153 13.942 42.441 1.00 17.28 90 THR B C 1
ATOM 1747 O O . THR B 1 87 ? 35.703 14.148 41.308 1.00 17.44 90 THR B O 1
ATOM 1751 N N . ARG B 1 88 ? 35.627 14.489 43.534 1.00 16.97 91 ARG B N 1
ATOM 1752 C CA . ARG B 1 88 ? 34.416 15.300 43.461 1.00 17.93 91 ARG B CA 1
ATOM 1753 C C . ARG B 1 88 ? 34.384 16.421 42.430 1.00 18.09 91 ARG B C 1
ATOM 1754 O O . ARG B 1 88 ? 33.332 16.690 41.853 1.00 17.48 91 ARG B O 1
ATOM 1762 N N . ARG B 1 89 ? 35.529 17.050 42.184 1.00 16.92 92 ARG B N 1
ATOM 1763 C CA . ARG B 1 89 ? 35.607 18.154 41.228 1.00 17.15 92 ARG B CA 1
ATOM 1764 C C . ARG B 1 89 ? 35.519 17.671 39.776 1.00 16.77 92 ARG B C 1
ATOM 1765 O O . ARG B 1 89 ? 35.359 18.468 38.852 1.00 15.50 92 ARG B O 1
ATOM 1773 N N . SER B 1 90 ? 35.626 16.363 39.572 1.00 16.56 93 SER B N 1
ATOM 1774 C CA . SER B 1 90 ? 35.545 15.826 38.222 1.00 15.39 93 SER B CA 1
ATOM 1775 C C . SER B 1 90 ? 34.112 15.935 37.728 1.00 14.01 93 SER B C 1
ATOM 1776 O O . SER B 1 90 ? 33.181 15.529 38.420 1.00 12.38 93 SER B O 1
ATOM 1779 N N . PRO B 1 91 ? 33.911 16.513 36.537 1.00 14.90 94 PRO B N 1
ATOM 1780 C CA . PRO B 1 91 ? 32.540 16.632 36.023 1.00 16.09 94 PRO B CA 1
ATOM 1781 C C . PRO B 1 91 ? 31.972 15.266 35.668 1.00 15.06 94 PRO B C 1
ATOM 1782 O O . PRO B 1 91 ? 32.586 14.509 34.919 1.00 14.82 94 PRO B O 1
ATOM 1786 N N . VAL B 1 92 ? 30.809 14.955 36.227 1.00 15.11 95 VAL B N 1
ATOM 1787 C CA . VAL B 1 92 ? 30.154 13.688 35.964 1.00 16.12 95 VAL B CA 1
ATOM 1788 C C . VAL B 1 92 ? 28.936 13.910 35.091 1.00 15.58 95 VAL B C 1
ATOM 1789 O O . VAL B 1 92 ? 28.050 14.700 35.434 1.00 16.34 95 VAL B O 1
ATOM 1793 N N . VAL B 1 93 ? 28.903 13.213 33.960 1.00 13.57 96 VAL B N 1
ATOM 1794 C CA . VAL B 1 93 ? 27.790 13.297 33.032 1.00 11.21 96 VAL B CA 1
ATOM 1795 C C . VAL B 1 93 ? 27.063 11.968 33.039 1.00 13.01 96 VAL B C 1
ATOM 1796 O O . VAL B 1 93 ? 27.630 10.944 32.663 1.00 14.25 96 VAL B O 1
ATOM 1800 N N . ILE B 1 94 ? 25.810 11.982 33.471 1.00 13.96 97 ILE B N 1
ATOM 1801 C CA . ILE B 1 94 ? 25.008 10.774 33.492 1.00 14.00 97 ILE B CA 1
ATOM 1802 C C . ILE B 1 94 ? 24.508 10.570 32.071 1.00 16.48 97 ILE B C 1
ATOM 1803 O O . ILE B 1 94 ? 23.961 11.485 31.459 1.00 16.62 97 ILE B O 1
ATOM 1808 N N . LEU B 1 95 ? 24.724 9.380 31.528 1.00 16.94 98 LEU B N 1
ATOM 1809 C CA . LEU B 1 95 ? 24.262 9.093 30.184 1.00 19.00 98 LEU B CA 1
ATOM 1810 C C . LEU B 1 95 ? 23.580 7.753 30.314 1.00 19.87 98 LEU B C 1
ATOM 1811 O O . LEU B 1 95 ? 24.219 6.703 30.200 1.00 19.96 98 LEU B O 1
ATOM 1816 N N . THR B 1 96 ? 22.275 7.792 30.569 1.00 19.97 99 THR B N 1
ATOM 1817 C CA . THR B 1 96 ? 21.532 6.561 30.774 1.00 21.08 99 THR B CA 1
ATOM 1818 C C . THR B 1 96 ? 20.171 6.487 30.088 1.00 21.38 99 THR B C 1
ATOM 1819 O O . THR B 1 96 ? 19.654 7.478 29.571 1.00 21.83 99 THR B O 1
ATOM 1823 N N . THR B 1 97 ? 19.598 5.291 30.108 1.00 22.30 100 THR B N 1
ATOM 1824 C CA 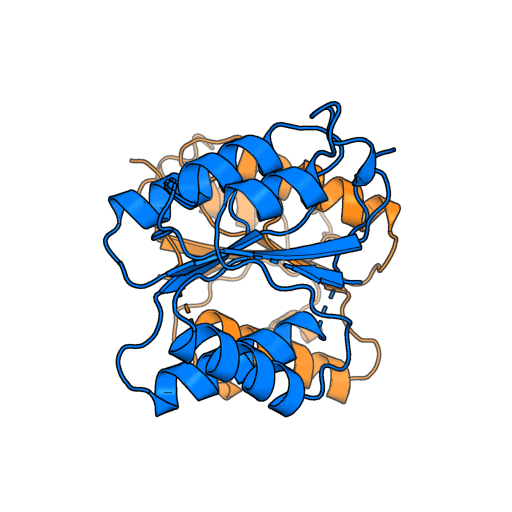. THR B 1 97 ? 18.307 5.009 29.487 1.00 23.75 100 THR B CA 1
ATOM 1825 C C . THR B 1 97 ? 17.100 5.744 30.061 1.00 23.12 100 THR B C 1
ATOM 1826 O O . THR B 1 97 ? 16.330 6.355 29.322 1.00 22.61 100 THR B O 1
ATOM 1830 N N . THR B 1 98 ? 16.923 5.682 31.373 1.00 23.79 101 THR B N 1
ATOM 1831 C CA . THR B 1 98 ? 15.767 6.316 31.986 1.00 26.15 101 THR B CA 1
ATOM 1832 C C . THR B 1 98 ? 15.717 7.826 31.867 1.00 27.49 101 THR B C 1
ATOM 1833 O O . THR B 1 98 ? 16.752 8.500 31.859 1.00 26.89 101 THR B O 1
ATOM 1837 N N . ASP B 1 99 ? 14.492 8.338 31.771 1.00 28.53 102 ASP B N 1
ATOM 1838 C CA . ASP B 1 99 ? 14.224 9.768 31.684 1.00 29.49 102 ASP B CA 1
ATOM 1839 C C . ASP B 1 99 ? 13.269 10.085 32.832 1.00 29.52 102 ASP B C 1
ATOM 1840 O O . ASP B 1 99 ? 12.478 11.027 32.772 1.00 28.96 102 ASP B O 1
ATOM 1845 N N . ASP B 1 100 ? 13.363 9.273 33.880 1.00 30.47 103 ASP B N 1
ATOM 1846 C CA . ASP B 1 100 ? 12.539 9.392 35.081 1.00 30.94 103 ASP B CA 1
ATOM 1847 C C . ASP B 1 100 ? 12.948 10.628 35.878 1.00 31.68 103 ASP B C 1
ATOM 1848 O O . ASP B 1 100 ? 14.015 10.652 36.488 1.00 31.25 103 ASP B O 1
ATOM 1853 N N . GLN B 1 101 ? 12.090 11.646 35.877 1.00 32.51 104 GLN B N 1
ATOM 1854 C CA . GLN B 1 101 ? 12.372 12.895 36.583 1.00 32.38 104 GLN B CA 1
ATOM 1855 C C . GLN B 1 101 ? 12.847 12.755 38.027 1.00 31.29 104 GLN B C 1
ATOM 1856 O O . GLN B 1 101 ? 13.645 13.566 38.495 1.00 31.03 104 GLN B O 1
ATOM 1862 N N . ARG B 1 102 ? 12.347 11.748 38.736 1.00 30.99 105 ARG B N 1
ATOM 1863 C CA . ARG B 1 102 ? 12.750 11.529 40.124 1.00 29.52 105 ARG B CA 1
ATOM 1864 C C . ARG B 1 102 ? 14.221 11.166 40.104 1.00 26.52 105 ARG B C 1
ATOM 1865 O O . ARG B 1 102 ? 15.003 11.599 40.946 1.00 24.19 105 ARG B O 1
ATOM 1873 N N . GLU B 1 103 ? 14.580 10.352 39.119 1.00 25.27 106 GLU B N 1
ATOM 1874 C CA . GLU B 1 103 ? 15.953 9.902 38.948 1.00 23.97 106 GLU B CA 1
ATOM 1875 C C . GLU B 1 103 ? 16.862 11.046 38.515 1.00 21.74 106 GLU B C 1
ATOM 1876 O O . GLU B 1 103 ? 18.026 11.112 38.902 1.00 19.91 106 GLU B O 1
ATOM 1882 N N . ILE B 1 104 ? 16.319 11.944 37.703 1.00 19.88 107 ILE B N 1
ATOM 1883 C CA . ILE B 1 104 ? 17.079 13.080 37.229 1.00 18.17 107 ILE B CA 1
ATOM 1884 C C . ILE B 1 104 ? 17.355 14.011 38.403 1.00 17.90 107 ILE B C 1
ATOM 1885 O O . ILE B 1 104 ? 18.499 14.377 38.650 1.00 17.73 107 ILE B O 1
ATOM 1890 N N . GLN B 1 105 ? 16.312 14.366 39.148 1.00 17.98 108 GLN B N 1
ATOM 1891 C CA . GLN B 1 105 ? 16.486 15.260 40.290 1.00 19.04 108 GLN B CA 1
ATOM 1892 C C . GLN B 1 105 ? 17.477 14.687 41.305 1.00 17.65 108 GLN B C 1
ATOM 1893 O O . GLN B 1 105 ? 18.363 15.395 41.797 1.00 18.57 108 GLN B O 1
ATOM 1899 N N . ARG B 1 106 ? 17.326 13.404 41.602 1.00 16.38 109 ARG B N 1
ATOM 1900 C CA . ARG B 1 106 ? 18.190 12.699 42.547 1.00 17.87 109 ARG B CA 1
ATOM 1901 C C . ARG B 1 106 ? 19.653 12.758 42.112 1.00 17.50 109 ARG B C 1
ATOM 1902 O O . ARG B 1 106 ? 20.557 12.973 42.930 1.00 16.82 109 ARG B O 1
ATOM 1910 N N . CYS B 1 107 ? 19.883 12.569 40.818 1.00 16.43 110 CYS B N 1
ATOM 1911 C CA . CYS B 1 107 ? 21.236 12.612 40.285 1.00 17.67 110 CYS B CA 1
ATOM 1912 C C . CYS B 1 107 ? 21.855 13.993 40.434 1.00 18.08 110 CYS B C 1
ATOM 1913 O O . CYS B 1 107 ? 23.029 14.121 40.795 1.00 19.40 110 CYS B O 1
ATOM 1916 N N . TYR B 1 108 ? 21.075 15.031 40.154 1.00 17.44 111 TYR B N 1
ATOM 1917 C CA . TYR B 1 108 ? 21.602 16.378 40.283 1.00 17.64 111 TYR B CA 1
ATOM 1918 C C . TYR B 1 108 ? 21.900 16.683 41.748 1.00 17.04 111 TYR B C 1
ATOM 1919 O O . TYR B 1 108 ? 22.956 17.221 42.065 1.00 17.94 111 TYR B O 1
ATOM 1928 N N . ASP B 1 109 ? 20.995 16.307 42.645 1.00 17.62 112 ASP B N 1
ATOM 1929 C CA . ASP B 1 109 ? 21.218 16.548 44.069 1.00 17.31 112 ASP B CA 1
ATOM 1930 C C . ASP B 1 109 ? 22.461 15.826 44.561 1.00 17.78 112 ASP B C 1
ATOM 1931 O O . ASP B 1 109 ? 23.138 16.302 45.469 1.00 19.27 112 ASP B O 1
ATOM 1936 N N . LEU B 1 110 ? 22.762 14.678 43.964 1.00 18.89 113 LEU B N 1
ATOM 1937 C CA . LEU B 1 110 ? 23.945 13.916 44.358 1.00 19.30 113 LEU B CA 1
ATOM 1938 C C . LEU B 1 110 ? 25.224 14.524 43.794 1.00 18.23 113 LEU B C 1
ATOM 1939 O O . LEU B 1 110 ? 26.324 14.083 44.123 1.00 18.48 113 LEU B O 1
ATOM 1944 N N . GLY B 1 111 ? 25.080 15.530 42.937 1.00 17.28 114 GLY B N 1
ATOM 1945 C CA . GLY B 1 111 ? 26.256 16.187 42.389 1.00 14.85 114 GLY B CA 1
ATOM 1946 C C . GLY B 1 111 ? 26.576 15.962 40.925 1.00 14.43 114 GLY B C 1
ATOM 1947 O O . GLY B 1 111 ? 27.670 16.299 40.478 1.00 14.62 114 GLY B O 1
ATOM 1948 N N . ALA B 1 112 ? 25.648 15.388 40.171 1.00 11.88 115 ALA B N 1
ATOM 1949 C CA . ALA B 1 112 ? 25.902 15.172 38.758 1.00 10.75 115 ALA B CA 1
ATOM 1950 C C . ALA B 1 112 ? 25.982 16.545 38.093 1.00 12.40 115 ALA B C 1
ATOM 1951 O O . ALA B 1 112 ? 25.212 17.448 38.430 1.00 13.38 115 ALA B O 1
ATOM 1953 N N . ASN B 1 113 ? 26.914 16.704 37.160 1.00 12.43 116 ASN B N 1
ATOM 1954 C CA . ASN B 1 113 ? 27.080 17.968 36.451 1.00 12.97 116 ASN B CA 1
ATOM 1955 C C . ASN B 1 113 ? 26.052 18.088 35.338 1.00 13.30 116 ASN B C 1
ATOM 1956 O O . ASN B 1 113 ? 25.491 19.165 35.111 1.00 14.62 116 ASN B O 1
ATOM 1961 N N . VAL B 1 114 ? 25.834 16.978 34.638 1.00 11.63 117 VAL B N 1
ATOM 1962 C CA . VAL B 1 114 ? 24.901 16.913 33.519 1.00 13.58 117 VAL B CA 1
ATOM 1963 C C . VAL B 1 114 ? 24.231 15.535 33.466 1.00 14.90 117 VAL B C 1
ATOM 1964 O O . VAL B 1 114 ? 24.860 14.500 33.715 1.00 14.73 117 VAL B O 1
ATOM 1968 N N . TYR B 1 115 ? 22.945 15.529 33.155 1.00 14.42 118 TYR B N 1
ATOM 1969 C CA . TYR B 1 115 ? 22.210 14.282 33.046 1.00 13.43 118 TYR B CA 1
ATOM 1970 C C . TYR B 1 115 ? 21.652 14.237 31.634 1.00 12.94 118 TYR B C 1
ATOM 1971 O O . TYR B 1 115 ? 21.031 15.197 31.170 1.00 10.14 118 TYR B O 1
ATOM 1980 N N . ILE B 1 116 ? 21.886 13.125 30.953 1.00 11.70 119 ILE B N 1
ATOM 1981 C CA . ILE B 1 116 ? 21.397 12.952 29.595 1.00 11.68 119 ILE B CA 1
ATOM 1982 C C . ILE B 1 116 ? 20.681 11.612 29.439 1.00 12.18 119 ILE B C 1
ATOM 1983 O O . ILE B 1 116 ? 21.210 10.563 29.808 1.00 11.31 119 ILE B O 1
ATOM 1988 N N . THR B 1 117 ? 19.468 11.653 28.905 1.00 12.61 120 THR B N 1
ATOM 1989 C CA . THR B 1 117 ? 18.714 10.432 28.669 1.00 12.66 120 THR B CA 1
ATOM 1990 C C . THR B 1 117 ? 19.103 9.953 27.277 1.00 13.66 120 THR B C 1
ATOM 1991 O O . THR B 1 117 ? 19.064 10.731 26.323 1.00 12.70 120 THR B O 1
ATOM 1995 N N . LYS B 1 118 ? 19.494 8.683 27.168 1.00 15.75 121 LYS B N 1
ATOM 1996 C CA . LYS B 1 118 ? 19.877 8.095 25.883 1.00 15.21 121 LYS B CA 1
ATOM 1997 C C . LYS B 1 118 ? 18.694 8.070 24.924 1.00 14.16 121 LYS B C 1
ATOM 1998 O O . LYS B 1 118 ? 17.666 7.474 25.227 1.00 15.84 121 LYS B O 1
ATOM 2004 N N . PRO B 1 119 ? 18.810 8.737 23.766 1.00 14.77 122 PRO B N 1
ATOM 2005 C CA . PRO B 1 119 ? 17.678 8.707 22.833 1.00 14.25 122 PRO B CA 1
ATOM 2006 C C . PRO B 1 119 ? 17.435 7.266 22.392 1.00 13.81 122 PRO B C 1
ATOM 2007 O O . PRO B 1 119 ? 18.358 6.442 22.421 1.00 11.44 122 PRO B O 1
ATOM 2011 N N . VAL B 1 120 ? 16.197 6.975 22.000 1.00 11.54 123 VAL B N 1
ATOM 2012 C CA . VAL B 1 120 ? 15.817 5.647 21.538 1.00 11.73 123 VAL B CA 1
ATOM 2013 C C . VAL B 1 120 ? 16.380 5.408 20.142 1.00 14.31 123 VAL B C 1
ATOM 2014 O O . VAL B 1 120 ? 17.063 4.412 19.892 1.00 15.70 123 VAL B O 1
ATOM 2018 N N . ASN B 1 121 ? 16.080 6.338 19.241 1.00 15.25 124 ASN B N 1
ATOM 2019 C CA . ASN B 1 121 ? 16.513 6.271 17.851 1.00 16.99 124 ASN B CA 1
ATOM 2020 C C . ASN B 1 121 ? 18.028 6.318 17.672 1.00 18.28 124 ASN B C 1
ATOM 2021 O O . ASN B 1 121 ? 18.681 7.256 18.121 1.00 18.20 124 ASN B O 1
ATOM 2026 N N . TYR B 1 122 ? 18.571 5.311 16.990 1.00 21.05 125 TYR B N 1
ATOM 2027 C CA . TYR B 1 122 ? 20.007 5.197 16.725 1.00 24.05 125 TYR B CA 1
ATOM 2028 C C . TYR B 1 122 ? 20.646 6.513 16.277 1.00 24.62 125 TYR B C 1
ATOM 2029 O O . TYR B 1 122 ? 21.637 6.967 16.855 1.00 24.97 125 TYR B O 1
ATOM 2038 N N . GLU B 1 123 ? 20.075 7.107 15.232 1.00 25.12 126 GLU B N 1
ATOM 2039 C CA . GLU B 1 123 ? 20.543 8.375 14.675 1.00 25.82 126 GLU B CA 1
ATOM 2040 C C . GLU B 1 123 ? 20.532 9.462 15.755 1.00 24.30 126 GLU B C 1
ATOM 2041 O O . GLU B 1 123 ? 21.465 10.262 15.871 1.00 24.39 126 GLU B O 1
ATOM 2047 N N . ASN B 1 124 ? 19.470 9.485 16.546 1.00 22.03 127 ASN B N 1
ATOM 2048 C CA . ASN B 1 124 ? 19.353 10.467 17.601 1.00 19.80 127 ASN B CA 1
ATOM 2049 C C . ASN B 1 124 ? 20.379 10.202 18.692 1.00 19.97 127 ASN B C 1
ATOM 2050 O O . ASN B 1 124 ? 20.942 11.141 19.252 1.00 20.50 127 ASN B O 1
ATOM 2055 N N . PHE B 1 125 ? 20.632 8.930 18.986 1.00 17.81 128 PHE B N 1
ATOM 2056 C CA . PHE B 1 125 ? 21.619 8.573 20.005 1.00 18.20 128 PHE B CA 1
ATOM 2057 C C . PHE B 1 125 ? 23.025 9.007 19.530 1.00 18.26 128 PHE B C 1
ATOM 2058 O O . PHE B 1 125 ? 23.719 9.757 20.228 1.00 20.96 128 PHE B O 1
ATOM 2066 N N . ALA B 1 126 ? 23.433 8.558 18.347 1.00 14.74 129 ALA B N 1
ATOM 2067 C CA . ALA B 1 126 ? 24.742 8.928 17.793 1.00 15.17 129 ALA B CA 1
ATOM 2068 C C . ALA B 1 126 ? 24.931 10.453 17.699 1.00 14.95 129 ALA B C 1
ATOM 2069 O O . ALA B 1 126 ? 26.004 10.979 17.998 1.00 14.63 129 ALA B O 1
ATOM 2071 N N . ASN B 1 127 ? 23.891 11.166 17.289 1.00 15.16 130 ASN B N 1
ATOM 2072 C CA . ASN B 1 127 ? 23.987 12.614 17.189 1.00 17.25 130 ASN B CA 1
ATOM 2073 C C . ASN B 1 127 ? 24.192 13.265 18.559 1.00 17.72 130 ASN B C 1
ATOM 2074 O O . ASN B 1 127 ? 24.969 14.213 18.693 1.00 19.80 130 ASN B O 1
ATOM 2079 N N . ALA B 1 128 ? 23.478 12.770 19.564 1.00 15.98 131 ALA B N 1
ATOM 2080 C CA . ALA B 1 128 ? 23.578 13.308 20.916 1.00 16.52 131 ALA B CA 1
ATOM 2081 C C . ALA B 1 128 ? 25.003 13.155 21.460 1.00 16.90 131 ALA B C 1
ATOM 2082 O O . ALA B 1 128 ? 25.553 14.088 22.047 1.00 16.25 131 ALA B O 1
ATOM 2084 N N . ILE B 1 129 ? 25.594 11.981 21.258 1.00 15.52 132 ILE B N 1
ATOM 2085 C CA . ILE B 1 129 ? 26.955 11.716 21.711 1.00 16.06 132 ILE B CA 1
ATOM 2086 C C . ILE B 1 129 ? 27.907 12.673 20.997 1.00 17.29 132 ILE B C 1
ATOM 2087 O O . ILE B 1 129 ? 28.835 13.212 21.598 1.00 17.57 132 ILE B O 1
ATOM 2092 N N . ARG B 1 130 ? 27.668 12.875 19.706 1.00 18.59 133 ARG B N 1
ATOM 2093 C CA . ARG B 1 130 ? 28.481 13.771 18.906 1.00 19.56 133 ARG B CA 1
ATOM 2094 C C . ARG B 1 130 ? 28.410 15.185 19.489 1.00 18.52 133 ARG B C 1
ATOM 2095 O O . ARG B 1 130 ? 29.440 15.847 19.638 1.00 18.06 133 ARG B O 1
ATOM 2103 N N . GLN B 1 131 ? 27.208 15.646 19.832 1.00 17.27 134 GLN B N 1
ATOM 2104 C CA . GLN B 1 131 ? 27.070 16.981 20.424 1.00 17.18 134 GLN B CA 1
ATOM 2105 C C . GLN B 1 131 ? 27.861 17.044 21.722 1.00 15.66 134 GLN B C 1
ATOM 2106 O O . GLN B 1 131 ? 28.531 18.037 21.999 1.00 14.76 134 GLN B O 1
ATOM 2112 N N . LEU B 1 132 ? 27.773 15.977 22.515 1.00 14.46 135 LEU B N 1
ATOM 2113 C CA . LEU B 1 132 ? 28.503 15.873 23.782 1.00 14.44 135 LEU B CA 1
ATOM 2114 C C . LEU B 1 132 ? 30.000 16.075 23.535 1.00 13.86 135 LEU B C 1
ATOM 2115 O O . LEU B 1 132 ? 30.676 16.785 24.284 1.00 12.13 135 LEU B O 1
ATOM 2120 N N . GLY B 1 133 ? 30.508 15.432 22.484 1.00 12.99 136 GLY B N 1
ATOM 2121 C CA . GLY B 1 133 ? 31.921 15.545 22.164 1.00 14.91 136 GLY B CA 1
ATOM 2122 C C . GLY B 1 133 ? 32.308 16.972 21.821 1.00 15.30 136 GLY B C 1
ATOM 2123 O O . GLY B 1 133 ? 33.375 17.452 22.203 1.00 15.23 136 GLY B O 1
ATOM 2124 N N . LEU B 1 134 ? 31.427 17.651 21.098 1.00 15.06 137 LEU B N 1
ATOM 2125 C CA . LEU B 1 134 ? 31.668 19.027 20.690 1.00 15.53 137 LEU B CA 1
ATOM 2126 C C . LEU B 1 134 ? 31.580 19.938 21.909 1.00 15.57 137 LEU B C 1
ATOM 2127 O O . LEU B 1 134 ? 32.380 20.859 22.059 1.00 17.17 137 LEU B O 1
ATOM 2132 N N . PHE B 1 135 ? 30.614 19.680 22.783 1.00 13.08 138 PHE B N 1
ATOM 2133 C CA . PHE B 1 135 ? 30.489 20.481 23.987 1.00 14.29 138 PHE B CA 1
ATOM 2134 C C . PHE B 1 135 ? 31.715 20.274 24.879 1.00 14.04 138 PHE B C 1
ATOM 2135 O O . PHE B 1 135 ? 32.220 21.216 25.480 1.00 13.74 138 PHE B O 1
ATOM 2143 N N . PHE B 1 136 ? 32.188 19.033 24.955 1.00 15.04 139 PHE B N 1
ATOM 2144 C CA . PHE B 1 136 ? 33.366 18.685 25.748 1.00 16.22 139 PHE B CA 1
ATOM 2145 C C . PHE B 1 136 ? 34.572 19.548 25.374 1.00 16.51 139 PHE B C 1
ATOM 2146 O O . PHE B 1 136 ? 35.311 19.999 26.246 1.00 17.27 139 PHE B O 1
ATOM 2154 N N . SER B 1 137 ? 34.757 19.785 24.078 1.00 17.84 140 SER B N 1
ATOM 2155 C CA . SER B 1 137 ? 35.884 20.579 23.583 1.00 19.78 140 SER B CA 1
ATOM 2156 C C . SER B 1 137 ? 35.760 22.058 23.928 1.00 20.32 140 SER B C 1
ATOM 2157 O O . SER B 1 137 ? 36.721 22.823 23.810 1.00 21.05 140 SER B O 1
ATOM 2160 N N . VAL B 1 138 ? 34.572 22.448 24.364 1.00 18.70 141 VAL B N 1
ATOM 2161 C CA . VAL B 1 138 ? 34.280 23.829 24.686 1.00 16.34 141 VAL B CA 1
ATOM 2162 C C . VAL B 1 138 ? 34.348 24.136 26.178 1.00 15.98 141 VAL B C 1
ATOM 2163 O O . VAL B 1 138 ? 34.569 25.277 26.575 1.00 14.95 141 VAL B O 1
ATOM 2175 N N . GLN B 1 140 ? 35.682 23.596 30.310 1.00 14.55 143 GLN B N 1
ATOM 2176 C CA . GLN B 1 140 ? 36.931 23.475 31.046 1.00 12.93 143 GLN B CA 1
ATOM 2177 C C . GLN B 1 140 ? 36.767 22.293 31.993 1.00 13.74 143 GLN B C 1
ATOM 2178 O O . GLN B 1 140 ? 35.845 22.276 32.809 1.00 14.32 143 GLN B O 1
ATOM 2184 N N . VAL B 1 141 ? 37.639 21.302 31.876 1.00 14.59 144 VAL B N 1
ATOM 2185 C CA . VAL B 1 141 ? 37.598 20.146 32.764 1.00 15.28 144 VAL B CA 1
ATOM 2186 C C . VAL B 1 141 ? 38.717 20.395 33.767 1.00 16.61 144 VAL B C 1
ATOM 2187 O O . VAL B 1 141 ? 39.894 20.432 33.400 1.00 16.66 144 VAL B O 1
ATOM 2191 N N . PRO B 1 142 ? 38.367 20.568 35.052 1.00 17.20 145 PRO B N 1
ATOM 2192 C CA . PRO B 1 142 ? 39.366 20.830 36.089 1.00 17.22 145 PRO B CA 1
ATOM 2193 C C . PRO B 1 142 ? 40.034 19.608 36.694 1.00 17.82 145 PRO B C 1
ATOM 2194 O O . PRO B 1 142 ? 39.527 18.492 36.607 1.00 17.51 145 PRO B O 1
ATOM 2198 N N . GLU B 1 143 ? 41.192 19.842 37.304 1.00 20.25 146 GLU B N 1
ATOM 2199 C CA . GLU B 1 143 ? 41.930 18.790 37.987 1.00 19.95 146 GLU B CA 1
ATOM 2200 C C . GLU B 1 143 ? 41.351 18.783 39.396 1.00 20.78 146 GLU B C 1
ATOM 2201 O O . GLU B 1 143 ? 40.953 19.826 39.929 1.00 21.68 146 GLU B O 1
ATOM 2207 N N . THR B 1 144 ? 41.311 17.613 40.007 1.00 20.23 147 THR B N 1
ATOM 2208 C CA . THR B 1 144 ? 40.789 17.505 41.349 1.00 20.34 147 THR B CA 1
ATOM 2209 C C . THR B 1 144 ? 41.872 17.953 42.328 1.00 22.49 147 THR B C 1
ATOM 2210 O O . THR B 1 144 ? 42.976 18.317 41.916 1.00 23.44 147 THR B O 1
ATOM 2214 N N . GLU B 1 145 ? 41.558 17.925 43.618 1.00 24.00 148 GLU B N 1
ATOM 2215 C CA . GLU B 1 145 ? 42.513 18.319 44.641 1.00 26.08 148 GLU B CA 1
ATOM 2216 C C . GLU B 1 145 ? 43.637 17.294 44.735 1.00 27.01 148 GLU B C 1
ATOM 2217 O O . GLU B 1 145 ? 43.462 16.150 44.334 1.00 28.86 148 GLU B O 1
ATOM 2223 N N . GLY B 1 146 ? 44.789 17.709 45.262 1.00 30.09 149 GLY B N 1
ATOM 2224 C CA . GLY B 1 146 ? 45.927 16.810 45.402 1.00 28.95 149 GLY B CA 1
ATOM 2225 C C . GLY B 1 146 ? 46.099 16.260 46.811 1.00 29.31 149 GLY B C 1
ATOM 2226 O O . GLY B 1 146 ? 46.666 15.177 47.010 1.00 29.64 149 GLY B O 1
#

Solvent-accessible surface area: 11942 Å² total

Organism: Rhodospirillum rubrum (strain ATCC 11170 / ATH 1.1.1 / DSM 467 / LMG 4362 / NCIMB 8255 / S1) (NCBI:txid269796)

Foldseek 3Di:
DEEEEAQPVVLVVLLVVLLVVLVDPHHYYYDNAVVVVQCCQQNPVNLRVNLAQPFYEYEAELDGDVGCLVVLLSQCPHQSRNLFAYEYEYADDDPVVLVSSVVSPHNYYHHQDPDSVVNSVVSSVVSNVVVVDGGRTHD/DEEEEAQPVVLVVLLVVLLVVLVDPHHYYYDNADVVRQCCQQNPVNLRCVLAQPQYAYEFEQDGDVGSLVVLLSQCVHQQRNLFAYEYEYADPPPVVVVSSVVSRHNYYHHQDPDPVSNSVVSNVVSNVVVVGGGRGHD